Protein AF-A0A6P1XZD1-F1 (afdb_monomer_lite)

Foldseek 3Di:
DVVVVVVVVVVVVVVVCVVVPDPVVVPQLVVLLVLLPQQPLVVVVVVVVVVDDLLSVLLSVLLSLLVVVLVPPPQCVVVLVVLSVCLSPDPDPQSVQQSSQLSSVLSLLCQFLQVVAKHADDPVDQAARIWGWQDDPNDTAIEGEHEDEDFADQDCVFFKDWPAWDDDPVDIDTDIHGLFNGADPDPPQDHSLNVLLVVLLCGCVPVRNFDLRHAYEYEYEHSDPSGTPSLVLVVLLAQWDDDPQKIAGSSNPCSAAPAQQDFAQRIPHPPDHRPDGTHGHHHGRNLADPDQHQKYWYQHSQFIAIAGRPDDHSDDDDPSVVLRVLSRPRDDPSRYHDPDDDPDPVSVVVVSVVSVVVSVVVVCVVVVPPD

Sequence (371 aa):
MKKIEEKEEYINQYLKELNDISWENFKNFRTFLSSLSGNHILKSFEKQTIEKNEMTYRFLWQIEEAFTINEHDEVNKPWFNSKLNEIKKSTEKKQISSNLGELRAYSVLKYSEFGKNLQCMNQNTKGCDFKSRIIMNKREIKVCIEVNTPLGRDDPKRTTIDHGTTRSKSISITEKEIAPFGLPQRQDVDSIGSEVLSKLNSIKEDEDQFEDDAVNILFVDFVNPLFSDLNLLDNHGKPFQMFHSDIYTGNIWFAMYSKKNENIPFNIGLYCPSYEKPYKMEYDGKLTKKSKLDFVIFNTFEGSYIYEKNIKHHIPIKKEVYLSLYTIPRRKYEDIWLNYPFKDLSKRINYIKKATKKLLNDYHFFSCKIE

Secondary structure (DSSP, 8-state):
-HHHHHHHHHHHHHHHHHHS--TTS-HHHHHHHHHTTT-HHHHHHHHHHTS--HHHHHHHHHHHHHHHHHHH-TTTHHHHHHHHHHHHH---HHHHHHHHHHHHHHHHHHTSGGGGG-EEPPTTSSS-SEEEEEEETTEEEEEEEEEE-----S-GGGTEEEEEEEE-SS-EEEEEEE-TT-S-SSTTT--HHHHHHHHHHHTT-S-TTS-TTSEEEEEEE---TTT--GGGGTTTTSSEEEETTEEEE-HHHHHHH--TT-EE-SEEESSS---SPPEE-SS--TTTSS-S-SEEEEE-SS-EEEEE-SS--SS---HHHHHHHTT-SS--GGGEE-S-S-SSHHHHHHHHHHHHHHHHHHHHHHHT---

Radius of gyration: 21.67 Å; chains: 1; bounding box: 63×54×56 Å

Organism: NCBI:txid69710

Structure (mmCIF, N/CA/C/O backbone):
data_AF-A0A6P1XZD1-F1
#
_entry.id   AF-A0A6P1XZD1-F1
#
loop_
_atom_site.group_PDB
_atom_site.id
_atom_site.type_symbol
_atom_site.label_atom_id
_atom_site.label_alt_id
_atom_site.label_comp_id
_atom_site.label_asym_id
_atom_site.label_entity_id
_atom_site.label_seq_id
_atom_site.pdbx_PDB_ins_code
_atom_site.Cartn_x
_atom_site.Cartn_y
_atom_site.Cartn_z
_atom_site.occupancy
_atom_site.B_iso_or_equiv
_atom_site.auth_seq_id
_atom_site.auth_comp_id
_atom_site.auth_asym_id
_atom_site.auth_atom_id
_atom_site.pdbx_PDB_model_num
ATOM 1 N N . MET A 1 1 ? -15.228 35.832 -5.684 1.00 37.03 1 MET A N 1
ATOM 2 C CA . MET A 1 1 ? -13.793 35.960 -6.005 1.00 37.03 1 MET A CA 1
ATOM 3 C C . MET A 1 1 ? -12.954 36.036 -4.739 1.00 37.03 1 MET A C 1
ATOM 5 O O . MET A 1 1 ? -12.273 35.056 -4.504 1.00 37.03 1 MET A O 1
ATOM 9 N N . LYS A 1 2 ? -13.165 37.006 -3.833 1.00 30.83 2 LYS A N 1
ATOM 10 C CA . LYS A 1 2 ? -12.474 37.073 -2.520 1.00 30.83 2 LYS A CA 1
ATOM 11 C C . LYS A 1 2 ? -12.353 35.753 -1.725 1.00 30.83 2 LYS A C 1
ATOM 13 O O . LYS A 1 2 ? -11.269 35.394 -1.305 1.00 30.83 2 LYS A O 1
ATOM 18 N N . LYS A 1 3 ? -13.428 34.959 -1.603 1.00 33.31 3 LYS A N 1
ATOM 19 C CA . LYS A 1 3 ? -13.410 3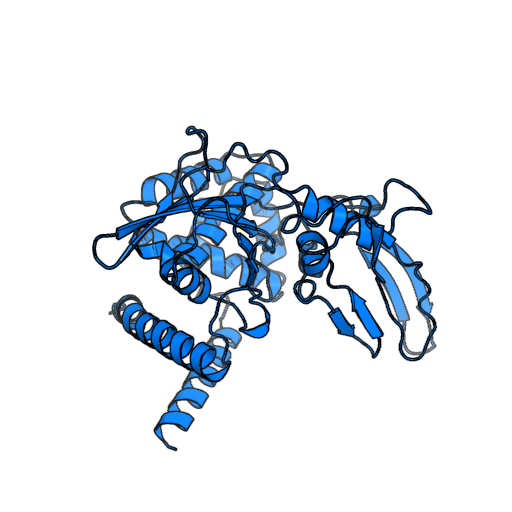3.654 -0.888 1.00 33.31 3 LYS A CA 1
ATOM 20 C C . LYS A 1 3 ? -12.644 32.512 -1.586 1.00 33.31 3 LYS A C 1
ATOM 22 O O . LYS A 1 3 ? -12.504 31.436 -1.008 1.00 33.31 3 LYS A O 1
ATOM 27 N N . ILE A 1 4 ? -12.275 32.685 -2.856 1.00 29.55 4 ILE A N 1
ATOM 28 C CA . ILE A 1 4 ? -11.473 31.721 -3.630 1.00 29.55 4 ILE A CA 1
ATOM 29 C C . ILE A 1 4 ? -9.999 32.130 -3.547 1.00 29.55 4 ILE A C 1
ATOM 31 O O . ILE A 1 4 ? -9.166 31.273 -3.281 1.00 29.55 4 ILE A O 1
ATOM 35 N N . GLU A 1 5 ? -9.717 33.432 -3.638 1.00 31.83 5 GLU A N 1
ATOM 36 C CA . GLU A 1 5 ? -8.384 34.016 -3.428 1.00 31.83 5 GLU A CA 1
ATOM 37 C C . GLU A 1 5 ? -7.861 33.730 -2.008 1.00 31.83 5 GLU A C 1
ATOM 39 O O . GLU A 1 5 ? -6.760 33.214 -1.868 1.00 31.83 5 GLU A O 1
ATOM 44 N N . GLU A 1 6 ? -8.694 33.879 -0.968 1.00 36.78 6 GLU A N 1
ATOM 45 C CA . GLU A 1 6 ? -8.346 33.512 0.424 1.00 36.78 6 GLU A CA 1
ATOM 46 C C . GLU A 1 6 ? -8.006 32.014 0.596 1.00 36.78 6 GLU A C 1
ATOM 48 O O . GLU A 1 6 ? -7.273 31.635 1.507 1.00 36.78 6 GLU A O 1
ATOM 53 N N . LYS A 1 7 ? -8.531 31.134 -0.269 1.00 38.81 7 LYS A N 1
ATOM 54 C CA . LYS A 1 7 ? -8.252 29.687 -0.224 1.00 38.81 7 LYS A CA 1
ATOM 55 C C . LYS A 1 7 ? -6.988 29.300 -0.978 1.00 38.81 7 LYS A C 1
ATOM 57 O O . LYS A 1 7 ? -6.304 28.379 -0.544 1.00 38.81 7 LYS A O 1
ATOM 62 N N . GLU A 1 8 ? -6.697 29.957 -2.094 1.00 33.75 8 GLU A N 1
ATOM 63 C CA . GLU A 1 8 ? -5.444 29.757 -2.829 1.00 33.75 8 GLU A CA 1
ATOM 64 C C . GLU A 1 8 ? -4.260 30.339 -2.056 1.00 33.75 8 GLU A C 1
ATOM 66 O O . GLU A 1 8 ? -3.213 29.704 -1.987 1.00 33.75 8 GLU A O 1
ATOM 71 N N . GLU A 1 9 ? -4.447 31.478 -1.389 1.00 37.75 9 GLU A N 1
ATOM 72 C CA . GLU A 1 9 ? -3.451 32.074 -0.499 1.00 37.75 9 GLU A CA 1
ATOM 73 C C . GLU A 1 9 ? -3.178 31.176 0.718 1.00 37.75 9 GLU A C 1
ATOM 75 O O . GLU A 1 9 ? -2.020 30.937 1.044 1.00 37.75 9 GLU A O 1
ATOM 80 N N . TYR A 1 10 ? -4.211 30.552 1.298 1.00 40.31 10 TYR A N 1
ATOM 81 C CA . TYR A 1 10 ? -4.064 29.565 2.377 1.00 40.31 10 TYR A CA 1
ATOM 82 C C . TYR A 1 10 ? -3.381 28.261 1.931 1.00 40.31 10 TYR A C 1
ATOM 84 O O . TYR A 1 10 ? -2.546 27.730 2.654 1.00 40.31 10 TYR A O 1
ATOM 92 N N . ILE A 1 11 ? -3.694 27.735 0.740 1.00 37.34 11 ILE A N 1
ATOM 93 C CA . ILE A 1 11 ? -3.012 26.548 0.190 1.00 37.34 11 ILE A CA 1
ATOM 94 C C . ILE A 1 11 ? -1.548 26.872 -0.110 1.00 37.34 11 ILE A C 1
ATOM 96 O O . ILE A 1 11 ? -0.671 26.082 0.224 1.00 37.34 11 ILE A O 1
ATOM 100 N N . ASN A 1 12 ? -1.271 28.040 -0.687 1.00 38.56 12 ASN A N 1
ATOM 101 C CA . ASN A 1 12 ? 0.093 28.489 -0.940 1.00 38.56 12 ASN A CA 1
ATOM 102 C C . ASN A 1 12 ? 0.848 28.758 0.363 1.00 38.56 12 ASN A C 1
ATOM 104 O O . ASN A 1 12 ? 2.029 28.446 0.434 1.00 38.56 12 ASN A O 1
ATOM 108 N N . GLN A 1 13 ? 0.183 29.263 1.402 1.00 40.06 13 GLN A N 1
ATOM 109 C CA . GLN A 1 13 ? 0.758 29.431 2.733 1.00 40.06 13 GLN A CA 1
ATOM 110 C C . GLN A 1 13 ? 1.019 28.084 3.412 1.00 40.06 13 GLN A C 1
ATOM 112 O O . GLN A 1 13 ? 2.103 27.903 3.940 1.00 40.06 13 GLN A O 1
ATOM 117 N N . TYR A 1 14 ? 0.116 27.109 3.311 1.00 39.38 14 TYR A N 1
ATOM 118 C CA . TYR A 1 14 ? 0.321 25.747 3.815 1.00 39.38 14 TYR A CA 1
ATOM 119 C C . TYR A 1 14 ? 1.457 25.020 3.075 1.00 39.38 14 TYR A C 1
ATOM 121 O O . TYR A 1 14 ? 2.278 24.347 3.687 1.00 39.38 14 TYR A O 1
ATOM 129 N N . LEU A 1 15 ? 1.563 25.199 1.753 1.00 35.81 15 LEU A N 1
ATOM 130 C CA . LEU A 1 15 ? 2.676 24.685 0.946 1.00 35.81 15 LEU A CA 1
ATOM 131 C C . LEU A 1 15 ? 3.994 25.412 1.246 1.00 35.81 15 LEU A C 1
ATOM 133 O O . LEU A 1 15 ? 5.058 24.803 1.196 1.00 35.81 15 LEU A O 1
ATOM 137 N N . LYS A 1 16 ? 3.937 26.707 1.572 1.00 37.44 16 LYS A N 1
ATOM 138 C CA . LYS A 1 16 ? 5.095 27.497 1.996 1.00 37.44 16 LYS A CA 1
ATOM 139 C C . LYS A 1 16 ? 5.533 27.126 3.411 1.00 37.44 16 LYS A C 1
ATOM 141 O O . LYS A 1 16 ? 6.720 26.968 3.626 1.00 37.44 16 LYS A O 1
ATOM 146 N N . GLU A 1 17 ? 4.598 26.869 4.320 1.00 42.78 17 GLU A N 1
ATOM 147 C CA . GLU A 1 17 ? 4.848 26.323 5.655 1.00 42.78 17 GLU A CA 1
ATOM 148 C C . GLU A 1 17 ? 5.425 24.913 5.580 1.00 42.78 17 GLU A C 1
ATOM 150 O O . GLU A 1 17 ? 6.345 24.641 6.332 1.00 42.78 17 GLU A O 1
ATOM 155 N N . LEU A 1 18 ? 4.977 24.067 4.640 1.00 38.41 18 LEU A N 1
ATOM 156 C CA . LEU A 1 18 ? 5.586 22.763 4.330 1.00 38.41 18 LEU A CA 1
ATOM 157 C C . LEU A 1 18 ? 7.016 22.884 3.770 1.00 38.41 18 LEU A C 1
ATOM 159 O O . LEU A 1 18 ? 7.848 22.018 4.034 1.00 38.41 18 LEU A O 1
ATOM 163 N N . ASN A 1 19 ? 7.313 23.958 3.032 1.00 35.97 19 ASN A N 1
ATOM 164 C CA . ASN A 1 19 ? 8.650 24.253 2.501 1.00 35.97 19 ASN A CA 1
ATOM 165 C C . ASN A 1 19 ? 9.572 24.957 3.521 1.00 35.97 19 ASN A C 1
ATOM 167 O O . ASN A 1 19 ? 10.789 24.817 3.425 1.00 35.97 19 ASN A O 1
ATOM 171 N N . ASP A 1 20 ? 9.006 25.657 4.510 1.00 38.88 20 ASP A N 1
ATOM 172 C CA . ASP A 1 20 ? 9.699 26.339 5.614 1.00 38.88 20 ASP A CA 1
ATOM 173 C C . ASP A 1 20 ? 9.725 25.499 6.910 1.00 38.88 20 ASP A C 1
ATOM 175 O O . ASP A 1 20 ? 10.021 26.022 7.989 1.00 38.88 20 ASP A O 1
ATOM 179 N N . ILE A 1 21 ? 9.467 24.181 6.840 1.00 41.12 21 ILE A N 1
ATOM 180 C CA . ILE A 1 21 ? 9.614 23.288 8.002 1.00 41.12 21 ILE A CA 1
ATOM 181 C C . ILE A 1 21 ? 11.094 23.172 8.341 1.00 41.12 21 ILE A C 1
ATOM 183 O O . ILE A 1 21 ? 11.834 22.318 7.844 1.00 41.12 21 ILE A O 1
ATOM 187 N N . SER A 1 22 ? 11.530 24.060 9.229 1.00 40.12 22 SER A N 1
ATOM 188 C CA . SER A 1 22 ? 12.795 23.919 9.914 1.00 40.12 22 SER A CA 1
ATOM 189 C C . SER A 1 22 ? 12.789 22.578 10.655 1.00 40.12 22 SER A C 1
ATOM 191 O O . SER A 1 22 ? 11.790 22.141 11.234 1.00 40.12 22 SER A O 1
ATOM 193 N N . TRP A 1 23 ? 13.946 21.921 10.676 1.00 41.31 23 TRP A N 1
ATOM 194 C CA . TRP A 1 23 ? 14.197 20.680 11.418 1.00 41.31 23 TRP A CA 1
ATOM 195 C C . TRP A 1 23 ? 13.912 20.789 12.934 1.00 41.31 23 TRP A C 1
ATOM 197 O O . TRP A 1 23 ? 14.065 19.814 13.677 1.00 41.31 23 TRP A O 1
ATOM 207 N N . GLU A 1 24 ? 13.558 21.978 13.425 1.00 41.06 24 GLU A N 1
ATOM 208 C CA . GLU A 1 24 ? 13.294 22.276 14.829 1.00 41.06 24 GLU A CA 1
ATOM 209 C C . GLU A 1 24 ? 11.843 21.997 15.246 1.00 41.06 24 GLU A C 1
ATOM 211 O O . GLU A 1 24 ? 11.617 21.747 16.427 1.00 41.06 24 GLU A O 1
ATOM 216 N N . ASN A 1 25 ? 10.886 21.916 14.311 1.00 43.16 25 ASN A N 1
ATOM 217 C CA . ASN A 1 25 ? 9.467 21.701 14.646 1.00 43.16 25 ASN A CA 1
ATOM 218 C C . ASN A 1 25 ? 9.083 20.234 14.910 1.00 43.16 25 ASN A C 1
ATOM 220 O O . ASN A 1 25 ? 8.002 19.950 15.418 1.00 43.16 25 ASN A O 1
ATOM 224 N N . PHE A 1 26 ? 9.998 19.303 14.655 1.00 51.75 26 PHE A N 1
ATOM 225 C CA . PHE A 1 26 ? 9.833 17.861 14.850 1.00 51.75 26 PHE A CA 1
ATOM 226 C C . PHE A 1 26 ? 10.009 17.430 16.318 1.00 51.75 26 PHE A C 1
ATOM 228 O O . PHE A 1 26 ? 10.804 16.538 16.640 1.00 51.75 26 PHE A O 1
ATOM 235 N N . LYS A 1 27 ? 9.313 18.090 17.253 1.00 54.31 27 LYS A N 1
ATOM 236 C CA . LYS A 1 27 ? 9.418 17.793 18.694 1.00 54.31 27 LYS A CA 1
ATOM 237 C C . LYS A 1 27 ? 9.037 16.338 18.985 1.00 54.31 27 LYS A C 1
ATOM 239 O O . LYS A 1 27 ? 9.723 15.669 19.760 1.00 54.31 27 LYS A O 1
ATOM 244 N N . ASN A 1 28 ? 8.008 15.825 18.314 1.00 52.25 28 ASN A N 1
ATOM 245 C CA . ASN A 1 28 ? 7.519 14.463 18.514 1.00 52.25 28 ASN A CA 1
ATOM 246 C C . ASN A 1 28 ? 8.394 13.437 17.789 1.00 52.25 28 ASN A C 1
ATOM 248 O O . ASN A 1 28 ? 8.642 12.362 18.332 1.00 52.25 28 ASN A O 1
ATOM 252 N N . PHE A 1 29 ? 8.974 13.782 16.638 1.00 54.94 29 PHE A N 1
ATOM 253 C CA . PHE A 1 29 ? 9.942 12.904 15.980 1.00 54.94 29 PHE A CA 1
ATOM 254 C C . PHE A 1 29 ? 11.289 12.794 16.727 1.00 54.94 29 PHE A C 1
ATOM 256 O O . PHE A 1 29 ? 11.835 11.696 16.843 1.00 54.94 29 PHE A O 1
ATOM 263 N N . ARG A 1 30 ? 11.818 13.876 17.323 1.00 57.81 30 ARG A N 1
ATOM 264 C CA . ARG A 1 30 ? 12.994 13.769 18.215 1.00 57.81 30 ARG A CA 1
ATOM 265 C C . ARG A 1 30 ? 12.684 12.911 19.437 1.00 57.81 30 ARG A C 1
ATOM 267 O O . ARG A 1 30 ? 13.519 12.100 19.835 1.00 57.81 30 ARG A O 1
ATOM 274 N N . THR A 1 31 ? 11.477 13.034 19.991 1.00 59.41 31 THR A N 1
ATOM 275 C CA . THR A 1 31 ? 10.976 12.131 21.035 1.00 59.41 31 THR A CA 1
ATOM 276 C C . THR A 1 31 ? 10.871 10.691 20.532 1.00 59.41 31 THR A C 1
ATOM 278 O O . THR A 1 31 ? 11.272 9.789 21.257 1.00 59.41 31 THR A O 1
ATOM 281 N N . PHE A 1 32 ? 10.427 10.444 19.296 1.00 61.66 32 PHE A N 1
ATOM 282 C CA . PHE A 1 32 ? 10.423 9.114 18.682 1.00 61.66 32 PHE A CA 1
ATOM 283 C C . PHE A 1 32 ? 11.836 8.540 18.567 1.00 61.66 32 PHE A C 1
ATOM 285 O O . PHE A 1 32 ? 12.077 7.466 19.116 1.00 61.66 32 PHE A O 1
ATOM 292 N N . LEU A 1 33 ? 12.785 9.253 17.953 1.00 60.72 33 LEU A N 1
ATOM 293 C CA . LEU A 1 33 ? 14.182 8.811 17.858 1.00 60.72 33 LEU A CA 1
ATOM 294 C C . LEU A 1 33 ? 14.786 8.558 19.242 1.00 60.72 33 LEU A C 1
ATOM 296 O O . LEU A 1 33 ? 15.398 7.516 19.469 1.00 60.72 33 LEU A O 1
ATOM 300 N N . SER A 1 34 ? 14.529 9.456 20.195 1.00 63.69 34 SER A N 1
ATOM 301 C CA . SER A 1 34 ? 14.949 9.294 21.591 1.00 63.69 34 SER A CA 1
ATOM 302 C C . SER A 1 34 ? 14.283 8.086 22.244 1.00 63.69 34 SER A C 1
ATOM 304 O O . SER A 1 34 ? 14.924 7.349 22.985 1.00 63.69 34 SER A O 1
ATOM 306 N N . SER A 1 35 ? 13.013 7.814 21.943 1.00 59.75 35 SER A N 1
ATOM 307 C CA . SER A 1 35 ? 12.311 6.631 22.436 1.00 59.75 35 SER A CA 1
ATOM 308 C C . SER A 1 35 ? 12.910 5.351 21.855 1.00 59.75 35 SER A C 1
ATOM 310 O O . SER A 1 35 ? 12.886 4.322 22.526 1.00 59.75 35 SER A O 1
ATOM 312 N N . LEU A 1 36 ? 13.475 5.417 20.647 1.00 60.34 36 LEU A N 1
ATOM 313 C CA . LEU A 1 36 ? 14.171 4.324 19.972 1.00 60.34 36 LEU A CA 1
ATOM 314 C C . LEU A 1 36 ? 15.669 4.261 20.310 1.00 60.34 36 LEU A C 1
ATOM 316 O O . LEU A 1 36 ? 16.378 3.392 19.789 1.00 60.34 36 LEU A O 1
ATOM 320 N N . SER A 1 37 ? 16.149 5.131 21.211 1.00 57.00 37 SER A N 1
ATOM 321 C CA . SER A 1 37 ? 17.527 5.114 21.695 1.00 57.00 37 SER A CA 1
ATOM 322 C C . SER A 1 37 ? 17.845 3.745 22.308 1.00 57.00 37 SER A C 1
ATOM 324 O O . SER A 1 37 ? 17.273 3.314 23.304 1.00 57.00 37 SER A O 1
ATOM 326 N N . GLY A 1 38 ? 18.721 3.002 21.629 1.00 58.22 38 GLY A N 1
ATOM 327 C CA . GLY A 1 38 ? 19.058 1.620 21.986 1.00 58.22 38 GLY A CA 1
ATOM 328 C C . GLY A 1 38 ? 19.084 0.667 20.795 1.00 58.22 38 GLY A C 1
ATOM 329 O O . GLY A 1 38 ? 19.868 -0.279 20.807 1.00 58.22 38 GLY A O 1
ATOM 330 N N . ASN A 1 39 ? 18.333 0.948 19.724 1.00 66.31 39 ASN A N 1
ATOM 331 C CA . ASN A 1 39 ? 18.411 0.142 18.508 1.00 66.31 39 ASN A CA 1
ATOM 332 C C . ASN A 1 39 ? 19.561 0.623 17.601 1.00 66.31 39 ASN A C 1
ATOM 334 O O . ASN A 1 39 ? 19.535 1.725 17.051 1.00 66.31 39 ASN A O 1
ATOM 338 N N . HIS A 1 40 ? 20.586 -0.214 17.436 1.00 64.06 40 HIS A N 1
ATOM 339 C CA . HIS A 1 40 ? 21.782 0.099 16.648 1.00 64.06 40 HIS A CA 1
ATOM 340 C C . HIS A 1 40 ? 21.502 0.305 15.146 1.00 64.06 40 HIS A C 1
ATOM 342 O O . HIS A 1 40 ? 22.186 1.114 14.525 1.00 64.06 40 HIS A O 1
ATOM 348 N N . ILE A 1 41 ? 20.477 -0.351 14.582 1.00 63.12 41 ILE A N 1
ATOM 349 C CA . ILE A 1 41 ? 20.063 -0.201 13.171 1.00 63.12 41 ILE A CA 1
ATOM 350 C C . ILE A 1 41 ? 19.459 1.187 12.930 1.00 63.12 41 ILE A C 1
ATOM 352 O O . ILE A 1 41 ? 19.622 1.781 11.867 1.00 63.12 41 ILE A O 1
ATOM 356 N N . LEU A 1 42 ? 18.789 1.740 13.938 1.00 65.00 42 LEU A N 1
ATOM 357 C CA . LEU A 1 42 ? 18.165 3.058 13.848 1.00 65.00 42 LEU A CA 1
ATOM 358 C C . LEU A 1 42 ? 19.142 4.198 14.160 1.00 65.00 42 LEU A C 1
ATOM 360 O O . LEU A 1 42 ? 18.983 5.294 13.630 1.00 65.00 42 LEU A O 1
ATOM 364 N N . LYS A 1 43 ? 20.211 3.934 14.925 1.00 61.56 43 LYS A N 1
ATOM 365 C CA . LYS A 1 43 ? 21.317 4.892 15.117 1.00 61.56 43 LYS A CA 1
ATOM 366 C C . LYS A 1 43 ? 22.059 5.206 13.816 1.00 61.56 43 LYS A C 1
ATOM 368 O O . LYS A 1 43 ? 22.442 6.350 13.597 1.00 61.56 43 LYS A O 1
ATOM 373 N N . SER A 1 44 ? 22.266 4.215 12.940 1.00 57.38 44 SER A N 1
ATOM 374 C CA . SER A 1 44 ? 22.836 4.485 11.610 1.00 57.38 44 SER A CA 1
ATOM 375 C C . SER A 1 44 ? 21.912 5.341 10.751 1.00 57.38 44 SER A C 1
ATOM 377 O O . SER A 1 44 ? 22.404 6.109 9.928 1.00 57.38 44 SER A O 1
ATOM 379 N N . PHE A 1 45 ? 20.598 5.253 10.978 1.00 58.19 45 PHE A N 1
ATOM 380 C CA . PHE A 1 45 ? 19.636 6.083 10.276 1.00 58.19 45 PHE A CA 1
ATOM 381 C C . PHE A 1 45 ? 19.692 7.527 10.744 1.00 58.19 45 PHE A C 1
ATOM 383 O O . PHE A 1 45 ? 19.828 8.381 9.892 1.00 58.19 45 PHE A O 1
ATOM 390 N N . GLU A 1 46 ? 19.717 7.804 12.054 1.00 56.72 46 GLU A N 1
ATOM 391 C CA . GLU A 1 46 ? 19.847 9.171 12.596 1.00 56.72 46 GLU A CA 1
ATOM 392 C C . GLU A 1 46 ? 20.966 9.973 11.908 1.00 56.72 46 GLU A C 1
ATOM 394 O O . GLU A 1 46 ? 20.789 11.146 11.587 1.00 56.72 46 GLU A O 1
ATOM 399 N N . LYS A 1 47 ? 22.089 9.313 11.594 1.00 53.97 47 LYS A N 1
ATOM 400 C CA . LYS A 1 47 ? 23.210 9.906 10.858 1.00 53.97 47 LYS A CA 1
ATOM 401 C C . LYS A 1 47 ? 22.905 10.179 9.376 1.00 53.97 47 LYS A C 1
ATOM 403 O O . LYS A 1 47 ? 23.341 11.202 8.865 1.00 53.97 47 LYS A O 1
ATOM 408 N N . GLN A 1 48 ? 22.176 9.288 8.703 1.00 50.97 48 GLN A N 1
ATOM 409 C CA . GLN A 1 48 ? 21.727 9.451 7.311 1.00 50.97 48 GLN A CA 1
ATOM 410 C C . GLN A 1 48 ? 20.603 10.491 7.189 1.00 50.97 48 GLN A C 1
ATOM 412 O O . GLN A 1 48 ? 20.571 11.248 6.228 1.00 50.97 48 GLN A O 1
ATOM 417 N N . THR A 1 49 ? 19.724 10.595 8.190 1.00 51.81 49 THR A N 1
ATOM 418 C CA . THR A 1 49 ? 18.627 11.569 8.244 1.00 51.81 49 THR A CA 1
ATOM 419 C C . THR A 1 49 ? 19.126 13.013 8.254 1.00 51.81 49 THR A C 1
ATOM 421 O O . THR A 1 49 ? 18.442 13.906 7.771 1.00 51.81 49 THR A O 1
ATOM 424 N N . ILE A 1 50 ? 20.320 13.255 8.804 1.00 46.81 50 ILE A N 1
ATOM 425 C CA . ILE A 1 50 ? 20.947 14.585 8.860 1.00 46.81 50 ILE A CA 1
ATOM 426 C C . ILE A 1 50 ? 21.332 15.086 7.449 1.00 46.81 50 ILE A C 1
ATOM 428 O O . ILE A 1 50 ? 21.416 16.297 7.224 1.00 46.81 50 ILE A O 1
ATOM 432 N N . GLU A 1 51 ? 21.482 14.186 6.471 1.00 47.31 51 GLU A N 1
ATOM 433 C CA . GLU A 1 51 ? 21.697 14.516 5.060 1.00 47.31 51 GLU A CA 1
ATOM 434 C C . GLU A 1 51 ? 20.336 14.738 4.369 1.00 47.31 51 GLU A C 1
ATOM 436 O O . GLU A 1 51 ? 19.666 13.826 3.893 1.00 47.31 51 GLU A O 1
ATOM 441 N N . LYS A 1 52 ? 19.880 15.995 4.390 1.00 49.00 52 LYS A N 1
ATOM 442 C CA . LYS A 1 52 ? 18.538 16.443 3.981 1.00 49.00 52 LYS A CA 1
ATOM 443 C C . LYS A 1 52 ? 18.132 15.967 2.571 1.00 49.00 52 LYS A C 1
ATOM 445 O O . LYS A 1 52 ? 18.637 16.492 1.581 1.00 49.00 52 LYS A O 1
ATOM 450 N N . ASN A 1 53 ? 17.134 15.086 2.463 1.00 60.81 53 ASN A N 1
ATOM 451 C CA . ASN A 1 53 ? 16.349 14.900 1.235 1.00 60.81 53 ASN A CA 1
ATOM 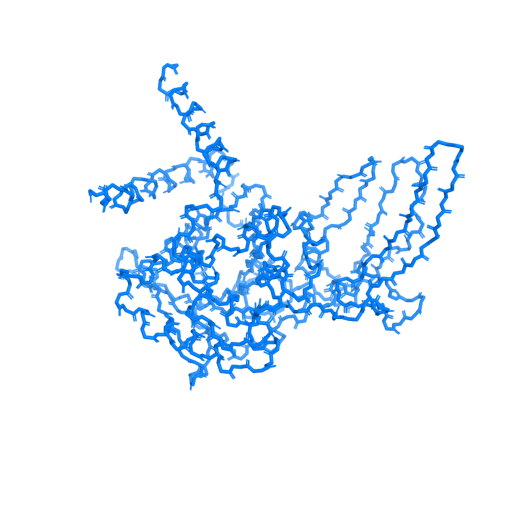452 C C . ASN A 1 53 ? 14.837 14.801 1.536 1.00 60.81 53 ASN A C 1
ATOM 454 O O . ASN A 1 53 ? 14.425 14.423 2.635 1.00 60.81 53 ASN A O 1
ATOM 458 N N . GLU A 1 54 ? 14.004 15.181 0.564 1.00 62.19 54 GLU A N 1
ATOM 459 C CA . GLU A 1 54 ? 12.538 15.265 0.696 1.00 62.19 54 GLU A CA 1
ATOM 460 C C . GLU A 1 54 ? 11.886 13.919 1.067 1.00 62.19 54 GLU A C 1
ATOM 462 O O . GLU A 1 54 ? 10.920 13.860 1.830 1.00 62.19 54 GLU A O 1
ATOM 467 N N . MET A 1 55 ? 12.442 12.815 0.569 1.00 64.44 55 MET A N 1
ATOM 468 C CA . MET A 1 55 ? 11.927 11.466 0.817 1.00 64.44 55 MET A CA 1
ATOM 469 C C . MET A 1 55 ? 12.035 11.098 2.296 1.00 64.44 55 MET A C 1
ATOM 471 O O . MET A 1 55 ? 11.067 10.634 2.900 1.00 64.44 55 MET A O 1
ATOM 475 N N . THR A 1 56 ? 13.183 11.383 2.910 1.00 66.00 56 THR A N 1
ATOM 476 C CA . THR A 1 56 ? 13.381 11.180 4.345 1.00 66.00 56 THR A CA 1
ATOM 477 C C . THR A 1 56 ? 12.362 11.989 5.139 1.00 66.00 56 THR A C 1
ATOM 479 O O . THR A 1 56 ? 11.668 11.422 5.976 1.00 66.00 56 THR A O 1
ATOM 482 N N . TYR A 1 57 ? 12.175 13.271 4.813 1.00 66.19 57 TYR A N 1
ATOM 483 C CA . TYR A 1 57 ? 11.176 14.126 5.463 1.00 66.19 57 TYR A CA 1
ATOM 484 C C . TYR A 1 57 ? 9.763 13.511 5.426 1.00 66.19 57 TYR A C 1
ATOM 486 O O . TYR A 1 57 ? 9.109 13.385 6.462 1.00 66.19 57 TYR A O 1
ATOM 494 N N . ARG A 1 58 ? 9.307 13.053 4.255 1.00 67.75 58 ARG A N 1
ATOM 495 C CA . ARG A 1 58 ? 7.964 12.468 4.085 1.00 67.75 58 ARG A CA 1
ATOM 496 C C . ARG A 1 58 ? 7.769 11.176 4.878 1.00 67.75 58 ARG A C 1
ATOM 498 O O . ARG A 1 58 ? 6.665 10.934 5.368 1.00 67.75 58 ARG A O 1
ATOM 505 N N . PHE A 1 59 ? 8.816 10.361 4.995 1.00 74.88 59 PHE A N 1
ATOM 506 C CA . PHE A 1 59 ? 8.821 9.168 5.842 1.00 74.88 59 PHE A CA 1
ATOM 507 C C . PHE A 1 59 ? 8.701 9.529 7.328 1.00 74.88 59 PHE A C 1
ATOM 509 O O . PHE A 1 59 ? 7.894 8.931 8.039 1.00 74.88 59 PHE A O 1
ATOM 516 N N . LEU A 1 60 ? 9.459 10.530 7.787 1.00 70.50 60 LEU A N 1
ATOM 517 C CA . LEU A 1 60 ? 9.430 10.979 9.180 1.00 70.50 60 LEU A CA 1
ATOM 518 C C . LEU A 1 60 ? 8.083 11.574 9.576 1.00 70.50 60 LEU A C 1
ATOM 520 O O . LEU A 1 60 ? 7.564 11.270 10.648 1.00 70.50 60 LEU A O 1
ATOM 524 N N . TRP A 1 61 ? 7.510 12.387 8.694 1.00 72.44 61 TRP A N 1
ATOM 525 C CA . TRP A 1 61 ? 6.246 13.064 8.937 1.00 72.44 61 TRP A CA 1
ATOM 526 C C . TRP A 1 61 ? 5.093 12.078 9.186 1.00 72.44 61 TRP A C 1
ATOM 528 O O . TRP A 1 61 ? 4.377 12.228 10.169 1.00 72.44 61 TRP A O 1
ATOM 538 N N . GLN A 1 62 ? 4.963 11.001 8.397 1.00 74.69 62 GLN A N 1
ATOM 539 C CA . GLN A 1 62 ? 3.896 10.003 8.618 1.00 74.69 62 GLN A CA 1
ATOM 540 C C . GLN A 1 62 ? 4.034 9.249 9.945 1.00 74.69 62 GLN A C 1
ATOM 542 O O . GLN A 1 62 ? 3.031 8.824 10.524 1.00 74.69 62 GLN A O 1
ATOM 547 N N . ILE A 1 63 ? 5.269 9.053 10.412 1.00 78.12 63 ILE A N 1
ATOM 548 C CA . ILE A 1 63 ? 5.532 8.458 11.722 1.00 78.12 63 ILE A CA 1
ATOM 549 C C . ILE A 1 63 ? 5.162 9.447 12.827 1.00 78.12 63 ILE A C 1
ATOM 551 O O . ILE A 1 63 ? 4.498 9.059 13.782 1.00 78.12 63 ILE A O 1
ATOM 555 N N . GLU A 1 64 ? 5.533 10.719 12.696 1.00 76.44 64 GLU A N 1
ATOM 556 C CA . GLU A 1 64 ? 5.158 11.753 13.663 1.00 76.44 64 GLU A CA 1
ATOM 557 C C . GLU A 1 64 ? 3.638 11.913 13.782 1.00 76.44 64 GLU A C 1
ATOM 559 O O . GLU A 1 64 ? 3.107 11.960 14.891 1.00 76.44 64 GLU A O 1
ATOM 564 N N . GLU A 1 65 ? 2.923 11.915 12.659 1.00 80.12 65 GLU A N 1
ATOM 565 C CA . GLU A 1 65 ? 1.461 11.920 12.639 1.00 80.12 65 GLU A CA 1
ATOM 566 C C . GLU A 1 65 ? 0.876 10.757 13.448 1.00 80.12 65 GLU A C 1
ATOM 568 O O . GLU A 1 65 ? -0.041 10.947 14.249 1.00 80.12 65 GLU A O 1
ATOM 573 N N . ALA A 1 66 ? 1.443 9.556 13.297 1.00 84.06 66 ALA A N 1
ATOM 574 C CA . ALA A 1 66 ? 1.016 8.380 14.047 1.00 84.06 66 ALA A CA 1
ATOM 575 C C . ALA A 1 66 ? 1.171 8.581 15.567 1.00 84.06 66 ALA A C 1
ATOM 577 O O . ALA A 1 66 ? 0.287 8.190 16.331 1.00 84.06 66 ALA A O 1
ATOM 578 N N . PHE A 1 67 ? 2.256 9.233 16.003 1.00 79.94 67 PHE A N 1
ATOM 579 C CA . PHE A 1 67 ? 2.490 9.596 17.405 1.00 79.94 67 PHE A CA 1
ATOM 580 C C . PHE A 1 67 ? 1.470 10.603 17.924 1.00 79.94 67 PHE A C 1
ATOM 582 O O . PHE A 1 67 ? 0.860 10.364 18.963 1.00 79.94 67 PHE A O 1
ATOM 589 N N . THR A 1 68 ? 1.250 11.689 17.187 1.00 81.06 68 THR A N 1
ATOM 590 C CA . THR A 1 68 ? 0.293 12.735 17.568 1.00 81.06 68 THR A CA 1
ATOM 591 C C . THR A 1 68 ? -1.124 12.170 17.694 1.00 81.06 68 THR A C 1
ATOM 593 O O . THR A 1 68 ? -1.837 12.467 18.648 1.00 81.06 68 THR A O 1
ATOM 596 N N . ILE A 1 69 ? -1.533 11.283 16.781 1.00 81.62 69 ILE A N 1
ATOM 597 C CA . ILE A 1 69 ? -2.823 10.586 16.889 1.00 81.62 69 ILE A CA 1
ATOM 598 C C . ILE A 1 69 ? -2.865 9.711 18.150 1.00 81.62 69 ILE A C 1
ATOM 600 O O . ILE A 1 69 ? -3.867 9.697 18.866 1.00 81.62 69 ILE A O 1
ATOM 604 N N . ASN A 1 70 ? -1.789 8.973 18.423 1.00 81.44 70 ASN A N 1
ATOM 605 C CA . ASN A 1 70 ? -1.698 8.058 19.556 1.00 81.44 70 ASN A CA 1
ATOM 606 C C . ASN A 1 70 ? -1.791 8.751 20.927 1.00 81.44 70 ASN A C 1
ATOM 608 O O . ASN A 1 70 ? -2.287 8.148 21.879 1.00 81.44 70 ASN A O 1
ATOM 612 N N . GLU A 1 71 ? -1.358 10.009 21.048 1.00 79.00 71 GLU A N 1
ATOM 613 C CA . GLU A 1 71 ? -1.499 10.782 22.293 1.00 79.00 71 GLU A CA 1
ATOM 614 C C . GLU A 1 71 ? -2.962 10.911 22.742 1.00 79.00 71 GLU A C 1
ATOM 616 O O . GLU A 1 71 ? -3.230 10.984 23.944 1.00 79.00 71 GLU A O 1
ATOM 621 N N . HIS A 1 72 ? -3.899 10.857 21.792 1.00 80.62 72 HIS A N 1
ATOM 622 C CA . HIS A 1 72 ? -5.331 11.034 22.024 1.00 80.62 72 HIS A CA 1
ATOM 623 C C . HIS A 1 72 ? -6.182 9.779 21.743 1.00 80.62 72 HIS A C 1
ATOM 625 O O . HIS A 1 72 ? -7.378 9.784 22.036 1.00 80.62 72 HIS A O 1
ATOM 631 N N . ASP A 1 73 ? -5.611 8.703 21.185 1.00 85.19 73 ASP A N 1
ATOM 632 C CA . ASP A 1 73 ? -6.329 7.455 20.876 1.00 85.19 73 ASP A CA 1
ATOM 633 C C . ASP A 1 73 ? -6.160 6.403 21.982 1.00 85.19 73 ASP A C 1
ATOM 635 O O . ASP A 1 73 ? -5.397 5.447 21.851 1.00 85.19 73 ASP A O 1
ATOM 639 N N . GLU A 1 74 ? -6.920 6.543 23.068 1.00 88.06 74 GLU A N 1
ATOM 640 C CA . GLU A 1 74 ? -6.883 5.600 24.198 1.00 88.06 74 GLU A CA 1
ATOM 641 C C . GLU A 1 74 ? -7.249 4.152 23.814 1.00 88.06 74 GLU A C 1
ATOM 643 O O . GLU A 1 74 ? -6.836 3.215 24.496 1.00 88.06 74 GLU A O 1
ATOM 648 N N . VAL A 1 75 ? -7.985 3.940 22.714 1.00 90.00 75 VAL A N 1
ATOM 649 C CA . VAL A 1 75 ? -8.379 2.595 22.263 1.00 90.00 75 VAL A CA 1
ATOM 650 C C . VAL A 1 75 ? -7.183 1.853 21.668 1.00 90.00 75 VAL A C 1
ATOM 652 O O . VAL A 1 75 ? -6.947 0.695 22.012 1.00 90.00 75 VAL A O 1
ATOM 655 N N . ASN A 1 76 ? -6.419 2.508 20.791 1.00 92.88 76 ASN A N 1
ATOM 656 C CA . ASN A 1 76 ? -5.320 1.873 20.055 1.00 92.88 76 ASN A CA 1
ATOM 657 C C . ASN A 1 76 ? -3.935 2.097 20.692 1.00 92.88 76 ASN A C 1
ATOM 659 O O . ASN A 1 76 ? -2.949 1.485 20.272 1.00 92.88 76 ASN A O 1
ATOM 663 N N . LYS A 1 77 ? -3.847 2.908 21.750 1.00 90.44 77 LYS A N 1
ATOM 664 C CA . LYS A 1 77 ? -2.603 3.216 22.471 1.00 90.44 77 LYS A CA 1
ATOM 665 C C . LYS A 1 77 ? -1.820 2.011 22.996 1.00 90.44 77 LYS A C 1
ATOM 667 O O . LYS A 1 77 ? -0.592 2.008 22.859 1.00 90.44 77 LYS A O 1
ATOM 672 N N . PRO A 1 78 ? -2.452 0.952 23.540 1.00 91.44 78 PRO A N 1
ATOM 673 C CA . PRO A 1 78 ? -1.723 -0.255 23.929 1.00 91.44 78 PRO A CA 1
ATOM 674 C C . PRO A 1 78 ? -1.031 -0.947 22.746 1.00 91.44 78 PRO A C 1
ATOM 676 O O . PRO A 1 78 ? 0.132 -1.338 22.864 1.00 91.44 78 PRO A O 1
ATOM 679 N N . TRP A 1 79 ? -1.714 -1.053 21.600 1.00 93.62 79 TRP A N 1
ATOM 680 C CA . TRP A 1 79 ? -1.152 -1.629 20.373 1.00 93.62 79 TRP A CA 1
ATOM 681 C C . TRP A 1 79 ? 0.031 -0.801 19.870 1.00 93.62 79 TRP A C 1
ATOM 683 O O . TRP A 1 79 ? 1.109 -1.343 19.620 1.00 93.62 79 TRP A O 1
ATOM 693 N N . PHE A 1 80 ? -0.133 0.523 19.814 1.00 90.94 80 PHE A N 1
ATOM 694 C CA . PHE A 1 80 ? 0.911 1.435 19.351 1.00 90.94 80 PHE A CA 1
ATOM 695 C C . PHE A 1 80 ? 2.188 1.292 20.189 1.00 90.94 80 PHE A C 1
ATOM 697 O O . PHE A 1 80 ? 3.284 1.103 19.661 1.00 90.94 80 PHE A O 1
ATOM 704 N N . ASN A 1 81 ? 2.044 1.287 21.517 1.00 88.00 81 ASN A N 1
ATOM 705 C CA . ASN A 1 81 ? 3.164 1.095 22.435 1.00 88.00 81 ASN A CA 1
ATOM 706 C C . ASN A 1 81 ? 3.809 -0.295 22.298 1.00 88.00 81 ASN A C 1
ATOM 708 O O . ASN A 1 81 ? 5.031 -0.410 22.427 1.00 88.00 81 ASN A O 1
ATOM 712 N N . SER A 1 82 ? 3.028 -1.344 22.007 1.00 89.69 82 SER A N 1
ATOM 713 C CA . SER A 1 82 ? 3.572 -2.674 21.698 1.00 89.69 82 SER A CA 1
ATOM 714 C C . SER A 1 82 ? 4.474 -2.626 20.467 1.00 89.69 82 SER A C 1
ATOM 716 O O . SER A 1 82 ? 5.624 -3.058 20.540 1.00 89.69 82 SER A O 1
ATOM 718 N N . LYS A 1 83 ? 4.013 -2.004 19.373 1.00 89.38 83 LYS A N 1
ATOM 719 C CA . LYS A 1 83 ? 4.799 -1.855 18.139 1.00 89.38 83 LYS A CA 1
ATOM 720 C C . LYS A 1 83 ? 6.092 -1.089 18.356 1.00 89.38 83 LYS A C 1
ATOM 722 O O . LYS A 1 83 ? 7.145 -1.521 17.886 1.00 89.38 83 LYS A O 1
ATOM 727 N N . LEU A 1 84 ? 6.054 -0.002 19.128 1.00 85.56 84 LEU A N 1
ATOM 728 C CA . LEU A 1 84 ? 7.273 0.718 19.498 1.00 85.56 84 LEU A CA 1
ATOM 729 C C . LEU A 1 84 ? 8.247 -0.169 20.272 1.00 85.56 84 LEU A C 1
ATOM 731 O O . LEU A 1 84 ? 9.443 -0.160 19.990 1.00 85.56 84 LEU A O 1
ATOM 735 N N . ASN A 1 85 ? 7.758 -0.947 21.235 1.00 85.31 85 ASN A N 1
ATOM 736 C CA . ASN A 1 85 ? 8.605 -1.851 22.008 1.00 85.31 85 ASN A CA 1
ATOM 737 C C . ASN A 1 85 ? 9.217 -2.960 21.144 1.00 85.31 85 ASN A C 1
ATOM 739 O O . ASN A 1 85 ? 10.384 -3.301 21.337 1.00 85.31 85 ASN A O 1
ATOM 743 N N . GLU A 1 86 ? 8.472 -3.497 20.180 1.00 88.06 86 GLU A N 1
ATOM 744 C CA . GLU A 1 86 ? 8.992 -4.461 19.208 1.00 88.06 86 GLU A CA 1
ATOM 745 C C . GLU A 1 86 ? 10.075 -3.840 18.322 1.00 88.06 86 GLU A C 1
ATOM 747 O O . GLU A 1 86 ? 11.135 -4.438 18.156 1.00 88.06 86 GLU A O 1
ATOM 752 N N . ILE A 1 87 ? 9.866 -2.620 17.813 1.00 86.31 87 ILE A N 1
ATOM 753 C CA . ILE A 1 87 ? 10.883 -1.893 17.035 1.00 86.31 87 ILE A CA 1
ATOM 754 C C . ILE A 1 87 ? 12.157 -1.698 17.867 1.00 86.31 87 ILE A C 1
ATOM 756 O O . ILE A 1 87 ? 13.257 -1.935 17.373 1.00 86.31 87 ILE A O 1
ATOM 760 N N . LYS A 1 88 ? 12.034 -1.310 19.143 1.00 82.75 88 LYS A N 1
ATOM 761 C CA . LYS A 1 88 ? 13.190 -1.116 20.039 1.00 82.75 88 LYS A CA 1
ATOM 762 C C . LYS A 1 88 ? 13.990 -2.397 20.258 1.00 82.75 88 LYS A C 1
ATOM 764 O O . LYS A 1 88 ? 15.215 -2.340 20.305 1.00 82.75 88 LYS A O 1
ATOM 769 N N . LYS A 1 89 ? 13.301 -3.528 20.425 1.00 85.62 89 LYS A N 1
ATOM 770 C CA . LYS A 1 89 ? 13.913 -4.825 20.754 1.00 85.62 89 LYS A CA 1
ATOM 771 C C . LYS A 1 89 ? 14.392 -5.597 19.528 1.00 85.62 89 LYS A C 1
ATOM 773 O O . LYS A 1 89 ? 15.254 -6.459 19.666 1.00 85.62 89 LYS A O 1
ATOM 778 N N . SER A 1 90 ? 13.823 -5.324 18.357 1.00 85.44 90 SER A N 1
ATOM 779 C CA . SER A 1 90 ? 14.129 -6.071 17.144 1.00 85.44 90 SER A CA 1
ATOM 780 C C . SER A 1 90 ? 15.539 -5.783 16.636 1.00 85.44 90 SER A C 1
ATOM 782 O O . SER A 1 90 ? 15.966 -4.633 16.520 1.00 85.44 90 SER A O 1
ATOM 784 N N . THR A 1 91 ? 16.239 -6.846 16.261 1.00 83.25 91 THR A N 1
ATOM 785 C CA . THR A 1 91 ? 17.507 -6.801 15.526 1.00 83.25 91 THR A CA 1
ATOM 786 C C . THR A 1 91 ? 17.319 -7.093 14.035 1.00 83.25 91 THR A C 1
ATOM 788 O O . THR A 1 91 ? 18.277 -7.034 13.268 1.00 83.25 91 THR A O 1
ATOM 791 N N . GLU A 1 92 ? 16.091 -7.385 13.595 1.00 85.31 92 GLU A N 1
ATOM 792 C CA . GLU A 1 92 ? 15.784 -7.738 12.212 1.00 85.31 92 GLU A CA 1
ATOM 793 C C . GLU A 1 92 ? 15.188 -6.553 11.449 1.00 85.31 92 GLU A C 1
ATOM 795 O O . GLU A 1 92 ? 14.097 -6.067 11.765 1.00 85.31 92 GLU A O 1
ATOM 800 N N . LYS A 1 93 ? 15.867 -6.136 10.371 1.00 82.50 93 LYS A N 1
ATOM 801 C CA . LYS A 1 93 ? 15.411 -5.057 9.474 1.00 82.50 93 LYS A CA 1
ATOM 802 C C . LYS A 1 93 ? 13.990 -5.277 8.957 1.00 82.50 93 LYS A C 1
ATOM 804 O O . LYS A 1 93 ? 13.198 -4.341 8.923 1.00 82.50 93 LYS A O 1
ATOM 809 N N . LYS A 1 94 ? 13.647 -6.519 8.597 1.00 85.25 94 LYS A N 1
ATOM 810 C CA . LYS A 1 94 ? 12.314 -6.889 8.098 1.00 85.25 94 LYS A CA 1
ATOM 811 C C . LYS A 1 94 ? 11.219 -6.629 9.123 1.00 85.25 94 LYS A C 1
ATOM 813 O O . LYS A 1 94 ? 10.207 -6.022 8.783 1.00 85.25 94 LYS A O 1
ATOM 818 N N . GLN A 1 95 ? 11.447 -7.017 10.373 1.00 88.25 95 GLN A N 1
ATOM 819 C CA . GLN A 1 95 ? 10.494 -6.772 11.449 1.00 88.25 95 GLN A CA 1
ATOM 820 C C . GLN A 1 95 ? 10.358 -5.273 11.749 1.00 88.25 95 GLN A C 1
ATOM 822 O O . GLN A 1 95 ? 9.245 -4.778 11.904 1.00 88.25 95 GLN A O 1
ATOM 827 N N . ILE A 1 96 ? 11.476 -4.536 11.777 1.00 86.06 96 ILE A N 1
ATOM 82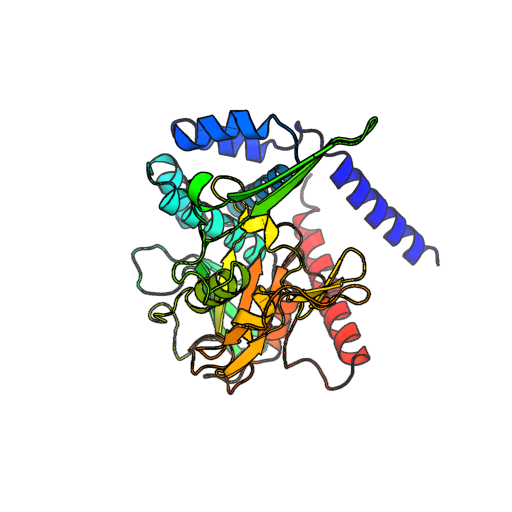8 C CA . ILE A 1 96 ? 11.471 -3.076 11.972 1.00 86.06 96 ILE A CA 1
ATOM 829 C C . ILE A 1 96 ? 10.676 -2.394 10.850 1.00 86.06 96 ILE A C 1
ATOM 831 O O . ILE A 1 96 ? 9.783 -1.599 11.126 1.00 86.06 96 ILE A O 1
ATOM 835 N N . SER A 1 97 ? 10.963 -2.744 9.594 1.00 87.12 97 SER A N 1
ATOM 836 C CA . SER A 1 97 ? 10.254 -2.261 8.406 1.00 87.12 97 SER A CA 1
ATOM 837 C C . SER A 1 97 ? 8.751 -2.499 8.493 1.00 87.12 97 SER A C 1
ATOM 839 O O . SER A 1 97 ? 7.981 -1.560 8.317 1.00 87.12 97 SER A O 1
ATOM 841 N N . SER A 1 98 ? 8.347 -3.739 8.789 1.00 90.81 98 SER A N 1
ATOM 842 C CA . SER A 1 98 ? 6.938 -4.125 8.890 1.00 90.81 98 SER A CA 1
ATOM 843 C C . SER A 1 98 ? 6.213 -3.307 9.953 1.00 90.81 98 SER A C 1
ATOM 845 O O . SER A 1 98 ? 5.198 -2.683 9.663 1.00 90.81 98 SER A O 1
ATOM 847 N N . ASN A 1 99 ? 6.781 -3.226 11.159 1.00 91.50 99 ASN A N 1
ATOM 848 C CA . ASN A 1 99 ? 6.174 -2.476 12.253 1.00 91.50 99 ASN A CA 1
ATOM 849 C C . ASN A 1 99 ? 6.087 -0.975 11.946 1.00 91.50 99 ASN A C 1
ATOM 851 O O . ASN A 1 99 ? 5.087 -0.343 12.267 1.00 91.50 99 ASN A O 1
ATOM 855 N N . LEU A 1 100 ? 7.097 -0.393 11.295 1.00 89.25 100 LEU A N 1
ATOM 856 C CA . LEU A 1 100 ? 7.041 1.006 10.872 1.00 89.25 100 LEU A CA 1
ATOM 857 C C . LEU A 1 100 ? 5.980 1.244 9.788 1.00 89.25 100 LEU A C 1
ATOM 859 O O . LEU A 1 100 ? 5.308 2.274 9.820 1.00 89.25 100 LEU A O 1
ATOM 863 N N . GLY A 1 101 ? 5.815 0.314 8.845 1.00 92.19 101 GLY A N 1
ATOM 864 C CA . GLY A 1 101 ? 4.777 0.415 7.820 1.00 92.19 101 GLY A CA 1
ATOM 865 C C . GLY A 1 101 ? 3.370 0.288 8.389 1.00 92.19 101 GLY A C 1
ATOM 866 O O . GLY A 1 101 ? 2.488 1.039 7.986 1.00 92.19 101 GLY A O 1
ATOM 867 N N . GLU A 1 102 ? 3.168 -0.557 9.402 1.00 94.56 102 GLU A N 1
ATOM 868 C CA . GLU A 1 102 ? 1.910 -0.592 10.154 1.00 94.56 102 GLU A CA 1
ATOM 869 C C . GLU A 1 102 ? 1.630 0.738 10.875 1.00 94.56 102 GLU A C 1
ATOM 871 O O . GLU A 1 102 ? 0.507 1.233 10.822 1.00 94.56 102 GLU A O 1
ATOM 876 N N . LEU A 1 103 ? 2.634 1.375 11.493 1.00 92.56 103 LEU A N 1
ATOM 877 C CA . LEU A 1 103 ? 2.457 2.694 12.122 1.00 92.56 103 LEU A CA 1
ATOM 878 C C . LEU A 1 103 ? 2.079 3.788 11.107 1.00 92.56 103 LEU A C 1
ATOM 880 O O . LEU A 1 103 ? 1.242 4.639 11.411 1.00 92.56 103 LEU A O 1
ATOM 884 N N . ARG A 1 104 ? 2.643 3.756 9.892 1.00 90.88 104 ARG A N 1
ATOM 885 C CA . ARG A 1 104 ? 2.259 4.678 8.805 1.00 90.88 104 ARG A CA 1
ATOM 886 C C . ARG A 1 104 ? 0.870 4.382 8.254 1.00 90.88 104 ARG A C 1
ATOM 888 O O . ARG A 1 104 ? 0.084 5.298 8.035 1.00 90.88 104 ARG A O 1
ATOM 895 N N . ALA A 1 105 ? 0.537 3.111 8.047 1.00 94.56 105 ALA A N 1
ATOM 896 C CA . ALA A 1 105 ? -0.805 2.720 7.635 1.00 94.56 105 ALA A CA 1
ATOM 897 C C . ALA A 1 105 ? -1.838 3.178 8.675 1.00 94.56 105 ALA A C 1
ATOM 899 O O . ALA A 1 105 ? -2.875 3.732 8.314 1.00 94.56 105 ALA A O 1
ATOM 900 N N . TYR A 1 106 ? -1.522 3.036 9.964 1.00 94.56 106 TYR A N 1
ATOM 901 C CA . TYR A 1 106 ? -2.351 3.525 11.058 1.00 94.56 106 TYR A CA 1
ATOM 902 C C . TYR A 1 106 ? -2.617 5.033 10.960 1.00 94.56 106 TYR A C 1
ATOM 904 O O . TYR A 1 106 ? -3.785 5.422 11.007 1.00 94.56 106 TYR A O 1
ATOM 912 N N . SER A 1 107 ? -1.598 5.881 10.759 1.00 89.94 107 SER A N 1
ATOM 913 C CA . SER A 1 107 ? -1.823 7.330 10.622 1.00 89.94 107 SER A CA 1
ATOM 914 C C . SER A 1 107 ? -2.688 7.668 9.408 1.00 89.94 107 SER A C 1
ATOM 916 O O . SER A 1 107 ? -3.684 8.382 9.538 1.00 89.94 107 SER A O 1
ATOM 918 N N . VAL A 1 108 ? -2.400 7.063 8.252 1.00 90.19 108 VAL A N 1
ATOM 919 C CA . VAL A 1 108 ? -3.185 7.239 7.020 1.00 90.19 108 VAL A CA 1
ATOM 920 C C . VAL A 1 108 ? -4.654 6.835 7.218 1.00 90.19 108 VAL A C 1
ATOM 922 O O . VAL A 1 108 ? -5.565 7.557 6.807 1.00 90.19 108 VAL A O 1
ATOM 925 N N . LEU A 1 109 ? -4.911 5.695 7.865 1.00 93.19 109 LEU A N 1
ATOM 926 C CA . LEU A 1 109 ? -6.261 5.176 8.092 1.00 93.19 109 LEU A CA 1
ATOM 927 C C . LEU A 1 109 ? -7.022 5.976 9.148 1.00 93.19 109 LEU A C 1
ATOM 929 O O . LEU A 1 109 ? -8.201 6.278 8.938 1.00 93.19 109 LEU A O 1
ATOM 933 N N . LYS A 1 110 ? -6.370 6.353 10.254 1.00 90.75 110 LYS A N 1
ATOM 934 C CA . LYS A 1 110 ? -6.948 7.218 11.293 1.00 90.75 110 LYS A CA 1
ATOM 935 C C . LYS A 1 110 ? -7.363 8.568 10.736 1.00 90.75 110 LYS A C 1
ATOM 937 O O . LYS A 1 110 ? -8.376 9.107 11.176 1.00 90.75 110 LYS A O 1
ATOM 942 N N . TYR A 1 111 ? -6.646 9.039 9.720 1.00 84.38 111 TYR A N 1
ATOM 943 C CA . TYR A 1 111 ? -6.986 10.247 8.999 1.00 84.38 111 TYR A CA 1
ATOM 944 C C . TYR A 1 111 ? -8.037 10.093 7.877 1.00 84.38 111 TYR A C 1
ATOM 946 O O . TYR A 1 111 ? -8.343 11.022 7.122 1.00 84.38 111 TYR A O 1
ATOM 954 N N . SER A 1 112 ? -8.669 8.937 7.775 1.00 86.44 112 SER A N 1
ATOM 955 C CA . SER A 1 112 ? -9.799 8.718 6.875 1.00 86.44 112 SER A CA 1
ATOM 956 C C . SER A 1 112 ? -11.068 8.420 7.676 1.00 86.44 112 SER A C 1
ATOM 958 O O . SER A 1 112 ? -11.035 8.249 8.894 1.00 86.44 112 SER A O 1
ATOM 960 N N . GLU A 1 113 ? -12.210 8.274 7.006 1.00 86.81 113 GLU A N 1
ATOM 961 C CA . GLU A 1 113 ? -13.442 7.802 7.652 1.00 86.81 113 GLU A CA 1
ATOM 962 C C . GLU A 1 113 ? -13.301 6.387 8.242 1.00 86.81 113 GLU A C 1
ATOM 964 O O . GLU A 1 113 ? -14.077 6.033 9.130 1.00 86.81 113 GLU A O 1
ATOM 969 N N . PHE A 1 114 ? -12.302 5.591 7.826 1.00 90.88 114 PHE A N 1
ATOM 970 C CA . PHE A 1 114 ? -11.985 4.331 8.510 1.00 90.88 114 PHE A CA 1
ATOM 971 C C . PHE A 1 114 ? -11.568 4.562 9.970 1.00 90.88 114 PHE A C 1
ATOM 973 O O . PHE A 1 114 ? -11.868 3.727 10.825 1.00 90.88 114 PHE A O 1
ATOM 980 N N . GLY A 1 115 ? -10.940 5.705 10.267 1.00 89.44 115 GLY A N 1
ATOM 981 C CA . GLY A 1 115 ? -10.378 6.066 11.566 1.00 89.44 115 GLY A CA 1
ATOM 982 C C . GLY A 1 115 ? -11.378 6.181 12.713 1.00 89.44 115 GLY A C 1
ATOM 983 O O . GLY A 1 115 ? -10.991 6.023 13.874 1.00 89.44 115 GLY A O 1
ATOM 984 N N . LYS A 1 116 ? -12.663 6.412 12.401 1.00 88.19 116 LYS A N 1
ATOM 985 C CA . LYS A 1 116 ? -13.736 6.611 13.393 1.00 88.19 116 LYS A CA 1
ATOM 986 C C . LYS A 1 116 ? -13.981 5.383 14.264 1.00 88.19 116 LYS A C 1
ATOM 988 O O . LYS A 1 116 ? -14.272 5.528 15.442 1.00 88.19 116 LYS A O 1
ATOM 993 N N . ASN A 1 117 ? -13.855 4.191 13.682 1.00 90.50 117 ASN A N 1
ATOM 994 C CA . ASN A 1 117 ? -14.036 2.912 14.373 1.00 90.50 117 ASN A CA 1
ATOM 995 C C . ASN A 1 117 ? -12.881 1.947 14.065 1.00 90.50 117 ASN A C 1
ATOM 997 O O . ASN A 1 117 ? -13.098 0.737 13.993 1.00 90.50 117 ASN A O 1
ATOM 1001 N N . LEU A 1 118 ? -11.684 2.485 13.812 1.00 94.38 118 LEU A N 1
ATOM 1002 C CA . LEU A 1 118 ? -10.493 1.684 13.550 1.00 94.38 118 LEU A CA 1
ATOM 1003 C C . LEU A 1 118 ? -10.032 1.009 14.843 1.00 94.38 118 LEU A C 1
ATOM 1005 O O . LEU A 1 118 ? -9.855 1.670 15.867 1.00 94.38 118 LEU A O 1
ATOM 1009 N N . GLN A 1 119 ? -9.832 -0.299 14.771 1.00 94.12 119 GLN A N 1
ATOM 1010 C CA . GLN A 1 119 ? -9.290 -1.136 15.827 1.00 94.12 119 GLN A CA 1
ATOM 1011 C C . GLN A 1 119 ? -8.024 -1.804 15.306 1.00 94.12 119 GLN A C 1
ATOM 1013 O O . GLN A 1 119 ? -8.056 -2.491 14.281 1.00 94.12 119 GLN A O 1
ATOM 1018 N N . CYS A 1 120 ? -6.921 -1.597 16.015 1.00 94.19 120 CYS A N 1
ATOM 1019 C CA . CYS A 1 120 ? -5.666 -2.268 15.724 1.00 94.19 120 CYS A CA 1
ATOM 1020 C C . CYS A 1 120 ? -5.645 -3.657 16.364 1.00 94.19 120 CYS A C 1
ATOM 1022 O O . CYS A 1 120 ? -5.981 -3.821 17.540 1.00 94.19 120 CYS A O 1
ATOM 1024 N N . MET A 1 121 ? -5.244 -4.658 15.587 1.00 91.25 121 MET A N 1
ATOM 1025 C CA . MET A 1 121 ? -5.167 -6.042 16.032 1.00 91.25 121 MET A CA 1
ATOM 1026 C C . MET A 1 121 ? -3.745 -6.352 16.511 1.00 91.25 121 MET A C 1
ATOM 1028 O O . MET A 1 121 ? -2.756 -5.897 15.939 1.00 91.25 121 MET A O 1
ATOM 1032 N N . ASN A 1 122 ? -3.624 -7.129 17.586 1.00 77.25 122 ASN A N 1
ATOM 1033 C CA . ASN A 1 122 ? -2.321 -7.607 18.046 1.00 77.25 122 ASN A CA 1
ATOM 1034 C C . ASN A 1 122 ? -1.903 -8.847 17.239 1.00 77.25 122 ASN A C 1
ATOM 1036 O O . ASN A 1 122 ? -2.743 -9.672 16.891 1.00 77.25 122 ASN A O 1
ATOM 1040 N N . GLN A 1 123 ? -0.598 -9.038 17.029 1.00 62.31 123 GLN A N 1
ATOM 1041 C CA . GLN A 1 123 ? -0.034 -10.130 16.211 1.00 62.31 123 GLN A CA 1
ATOM 1042 C C . GLN A 1 123 ? -0.434 -11.553 16.658 1.00 62.31 123 GLN A C 1
ATOM 1044 O O . GLN A 1 123 ? -0.327 -12.499 15.884 1.00 62.31 123 GLN A O 1
ATOM 1049 N N . ASN A 1 124 ? -0.926 -11.724 17.890 1.00 58.81 124 ASN A N 1
ATOM 1050 C CA . ASN A 1 124 ? -1.336 -13.029 18.421 1.00 58.81 124 ASN A CA 1
ATOM 1051 C C . ASN A 1 124 ? -2.716 -13.499 17.926 1.00 58.81 124 ASN A C 1
ATOM 1053 O O . ASN A 1 124 ? -3.126 -14.617 18.239 1.00 58.81 124 ASN A O 1
ATOM 1057 N N . THR A 1 125 ? -3.452 -12.673 17.181 1.00 60.25 125 THR A N 1
ATOM 1058 C CA . THR A 1 125 ? -4.723 -13.068 16.563 1.00 60.25 125 THR A CA 1
ATOM 1059 C C . THR A 1 125 ? -4.527 -13.338 15.078 1.00 60.25 125 THR A C 1
ATOM 1061 O O . THR A 1 125 ? -4.120 -12.442 14.348 1.00 60.25 125 THR A O 1
ATOM 1064 N N . LYS A 1 126 ? -4.856 -14.553 14.614 1.00 71.69 126 LYS A N 1
ATOM 1065 C CA . LYS A 1 126 ? -4.958 -14.844 13.174 1.00 71.69 126 LYS A CA 1
ATOM 1066 C C . LYS A 1 126 ? -5.962 -13.863 12.549 1.00 71.69 126 LYS A C 1
ATOM 1068 O O . LYS A 1 126 ? -7.105 -13.805 13.002 1.00 71.69 126 LYS A O 1
ATOM 1073 N N . GLY A 1 127 ? -5.540 -13.108 11.539 1.00 84.31 127 GLY A N 1
ATOM 1074 C CA . GLY A 1 127 ? -6.376 -12.125 10.848 1.00 84.31 127 GLY A CA 1
ATOM 1075 C C . GLY A 1 127 ? -5.574 -10.913 10.386 1.00 84.31 127 GLY A C 1
ATOM 1076 O O . GLY A 1 127 ? -4.349 -10.926 10.466 1.00 84.31 127 GLY A O 1
ATOM 1077 N N . CYS A 1 128 ? -6.283 -9.897 9.902 1.00 92.56 128 CYS A N 1
ATOM 1078 C CA . CYS A 1 128 ? -5.691 -8.653 9.427 1.00 92.56 128 CYS A CA 1
ATOM 1079 C C . CYS A 1 128 ? -5.169 -7.732 10.538 1.00 92.56 128 CYS A C 1
ATOM 1081 O O . CYS A 1 128 ? -5.710 -7.729 11.647 1.00 92.56 128 CYS A O 1
ATOM 1083 N N . ASP A 1 129 ? -4.189 -6.891 10.201 1.00 95.25 129 ASP A N 1
ATOM 1084 C CA . ASP A 1 129 ? -3.595 -5.891 11.105 1.00 95.25 129 ASP A CA 1
ATOM 1085 C C . ASP A 1 129 ? -4.604 -4.864 11.653 1.00 95.25 129 ASP A C 1
ATOM 1087 O O . ASP A 1 129 ? -4.520 -4.452 12.815 1.00 95.25 129 ASP A O 1
ATOM 1091 N N . PHE A 1 130 ? -5.598 -4.466 10.850 1.00 96.19 130 PHE A N 1
ATOM 1092 C CA . PHE A 1 130 ? -6.653 -3.550 11.283 1.00 96.19 130 PHE A CA 1
ATOM 1093 C C . PHE A 1 130 ? -8.048 -4.040 10.931 1.00 96.19 130 PHE A C 1
ATOM 1095 O O . PHE A 1 130 ? -8.311 -4.559 9.844 1.00 96.19 130 PHE A O 1
ATOM 1102 N N . LYS A 1 131 ? -8.991 -3.737 11.824 1.00 95.44 131 LYS A N 1
ATOM 1103 C CA . LYS A 1 131 ? -10.424 -3.855 11.563 1.00 95.44 131 LYS A CA 1
ATOM 1104 C C . LYS A 1 131 ? -11.084 -2.496 11.691 1.00 95.44 131 LYS A C 1
ATOM 1106 O O . LYS A 1 131 ? -10.805 -1.741 12.616 1.00 95.44 131 LYS A O 1
ATOM 1111 N N . SER A 1 132 ? -11.985 -2.173 10.775 1.00 94.06 132 SER A N 1
ATOM 1112 C CA . SER A 1 132 ? -12.817 -0.974 10.867 1.00 94.06 132 SER A CA 1
ATOM 1113 C C . SER A 1 132 ? -14.282 -1.331 10.669 1.00 94.06 132 SER A C 1
ATOM 1115 O O . SER A 1 132 ? -14.633 -2.283 9.969 1.00 94.06 132 SER A O 1
ATOM 1117 N N . ARG A 1 133 ? -15.152 -0.554 11.311 1.00 91.94 133 ARG A N 1
ATOM 1118 C CA . ARG A 1 133 ? -16.604 -0.679 11.194 1.00 91.94 133 ARG A CA 1
ATOM 1119 C C . ARG A 1 133 ? -17.174 0.598 10.613 1.00 91.94 133 ARG A C 1
ATOM 1121 O O . ARG A 1 133 ? -17.162 1.649 11.255 1.00 91.94 133 ARG A O 1
ATOM 1128 N N . ILE A 1 134 ? -17.719 0.513 9.406 1.00 87.88 134 ILE A N 1
ATOM 1129 C CA . ILE A 1 134 ? -18.424 1.641 8.801 1.00 87.88 134 ILE A CA 1
ATOM 1130 C C . ILE A 1 134 ? -19.892 1.543 9.207 1.00 87.88 134 ILE A C 1
ATOM 1132 O O . ILE A 1 134 ? -20.609 0.641 8.771 1.00 87.88 134 ILE A O 1
ATOM 1136 N N . ILE A 1 135 ? -20.327 2.471 10.064 1.00 81.88 135 ILE A N 1
ATOM 1137 C CA . ILE A 1 135 ? -21.692 2.519 10.594 1.00 81.88 135 ILE A CA 1
ATOM 1138 C C . ILE A 1 135 ? -22.455 3.645 9.899 1.00 81.88 135 ILE A C 1
ATOM 1140 O O . ILE A 1 135 ? -22.192 4.825 10.128 1.00 81.88 135 ILE A O 1
ATOM 1144 N N . MET A 1 136 ? -23.443 3.294 9.076 1.00 71.00 136 MET A N 1
ATOM 1145 C CA . MET A 1 136 ? -24.366 4.263 8.479 1.00 71.00 136 MET A CA 1
ATOM 1146 C C . MET A 1 136 ? -25.782 3.698 8.421 1.00 71.00 136 MET A C 1
ATOM 1148 O O . MET A 1 136 ? -26.004 2.567 7.999 1.00 71.00 136 MET A O 1
ATOM 1152 N N . ASN A 1 137 ? -26.767 4.506 8.825 1.00 70.94 137 ASN A N 1
ATOM 1153 C CA . ASN A 1 137 ? -28.190 4.142 8.816 1.00 70.94 137 ASN A CA 1
ATOM 1154 C C . ASN A 1 137 ? -28.490 2.808 9.530 1.00 70.94 137 ASN A C 1
ATOM 1156 O O . ASN A 1 137 ? -29.239 1.983 9.008 1.00 70.94 137 ASN A O 1
ATOM 1160 N N . LYS A 1 138 ? -27.891 2.591 10.712 1.00 75.31 138 LYS A N 1
ATOM 1161 C CA . LYS A 1 138 ? -28.008 1.352 11.512 1.00 75.31 138 LYS A CA 1
ATOM 1162 C C . LYS A 1 138 ? -27.500 0.081 10.809 1.00 75.31 138 LYS A C 1
ATOM 1164 O O . LYS A 1 138 ? -27.793 -1.019 11.263 1.00 75.31 138 LYS A O 1
ATOM 1169 N N . ARG A 1 139 ? -26.758 0.214 9.706 1.00 80.00 139 ARG A N 1
ATOM 1170 C CA . ARG A 1 139 ? -26.039 -0.890 9.066 1.00 80.00 139 ARG A CA 1
ATOM 1171 C C . ARG A 1 139 ? -24.567 -0.793 9.415 1.00 80.00 139 ARG A C 1
ATOM 1173 O O . ARG A 1 139 ? -24.002 0.300 9.398 1.00 80.00 139 ARG A O 1
ATOM 1180 N N . GLU A 1 140 ? -23.983 -1.944 9.698 1.00 89.50 140 GLU A N 1
ATOM 1181 C CA . GLU A 1 140 ? -22.562 -2.111 9.953 1.00 89.50 140 GLU A CA 1
ATOM 1182 C C . GLU A 1 140 ? -21.933 -2.831 8.762 1.00 89.50 140 GLU A C 1
ATOM 1184 O O . GLU A 1 140 ? -22.460 -3.836 8.282 1.00 89.50 140 GLU A O 1
ATOM 1189 N N . ILE A 1 141 ? -20.827 -2.286 8.267 1.00 92.56 141 ILE A N 1
ATOM 1190 C CA . ILE A 1 141 ? -19.989 -2.923 7.256 1.00 92.56 141 ILE A CA 1
ATOM 1191 C C . ILE A 1 141 ? -18.637 -3.172 7.907 1.00 92.56 141 ILE A C 1
ATOM 1193 O O . ILE A 1 141 ? -17.980 -2.222 8.345 1.00 92.56 141 ILE A O 1
ATOM 1197 N N . LYS A 1 142 ? -18.241 -4.443 7.967 1.00 95.06 142 LYS A N 1
ATOM 1198 C CA . LYS A 1 142 ? -16.920 -4.850 8.433 1.00 95.06 142 LYS A CA 1
ATOM 1199 C C . LYS A 1 142 ? -15.898 -4.608 7.333 1.00 95.06 142 LYS A C 1
ATOM 1201 O O . LYS A 1 142 ? -16.141 -4.928 6.168 1.00 95.06 142 LYS A O 1
ATOM 1206 N N . VAL A 1 143 ? -14.762 -4.053 7.720 1.00 96.50 143 VAL A N 1
ATOM 1207 C CA . VAL A 1 143 ? -13.614 -3.832 6.849 1.00 96.50 143 VAL A CA 1
ATOM 1208 C C . VAL A 1 143 ? -12.398 -4.442 7.527 1.00 96.50 143 VAL A C 1
ATOM 1210 O O . VAL A 1 143 ? -12.132 -4.140 8.690 1.00 96.50 143 VAL A O 1
ATOM 1213 N N . CYS A 1 144 ? -11.684 -5.287 6.798 1.00 96.19 144 CYS A N 1
ATOM 1214 C CA . CYS A 1 144 ? -10.458 -5.947 7.221 1.00 96.19 144 CYS A CA 1
ATOM 1215 C C . CYS A 1 144 ? -9.313 -5.405 6.361 1.00 96.19 144 CYS A C 1
ATOM 1217 O O . CYS A 1 144 ? -9.407 -5.404 5.131 1.00 96.19 144 CYS A O 1
ATOM 1219 N N . ILE A 1 145 ? -8.278 -4.862 7.001 1.00 97.56 145 ILE A N 1
ATOM 1220 C CA . ILE A 1 145 ? -7.173 -4.176 6.329 1.00 97.56 145 ILE A CA 1
ATOM 1221 C C . ILE A 1 145 ? -5.866 -4.814 6.773 1.00 97.56 145 ILE A C 1
ATOM 1223 O O . ILE A 1 145 ? -5.495 -4.714 7.939 1.00 97.56 145 ILE A O 1
ATOM 1227 N N . GLU A 1 146 ? -5.183 -5.455 5.834 1.00 96.88 146 GLU A N 1
ATOM 1228 C CA . GLU A 1 146 ? -3.888 -6.092 6.061 1.00 96.88 146 GLU A CA 1
ATOM 1229 C C . GLU A 1 146 ? -2.773 -5.227 5.494 1.00 96.88 146 GLU A C 1
ATOM 1231 O O . GLU A 1 146 ? -2.873 -4.766 4.353 1.00 96.88 146 GLU A O 1
ATOM 1236 N N . VAL A 1 147 ? -1.696 -5.043 6.253 1.00 95.94 147 VAL A N 1
ATOM 1237 C CA . VAL A 1 147 ? -0.533 -4.283 5.813 1.00 95.94 147 VAL A CA 1
ATOM 1238 C C . VAL A 1 147 ? 0.536 -5.220 5.273 1.00 95.94 147 VAL A C 1
ATOM 1240 O O . VAL A 1 147 ? 0.828 -6.302 5.785 1.00 95.94 147 VAL A O 1
ATOM 1243 N N . ASN A 1 148 ? 1.185 -4.780 4.207 1.00 94.25 148 ASN A N 1
ATOM 1244 C CA . ASN A 1 148 ? 2.435 -5.358 3.769 1.00 94.25 148 ASN A CA 1
ATOM 1245 C C . ASN A 1 148 ? 3.421 -4.237 3.471 1.00 94.25 148 ASN A C 1
ATOM 1247 O O . ASN A 1 148 ? 3.120 -3.343 2.690 1.00 94.25 148 ASN A O 1
ATOM 1251 N N . THR A 1 149 ? 4.617 -4.317 4.047 1.00 92.12 149 THR A N 1
ATOM 1252 C CA . THR A 1 149 ? 5.717 -3.391 3.743 1.00 92.12 149 THR A CA 1
ATOM 1253 C C . THR A 1 149 ? 6.784 -4.163 2.978 1.00 92.12 149 THR A C 1
ATOM 1255 O O . THR A 1 149 ? 7.580 -4.871 3.607 1.00 92.12 149 THR A O 1
ATOM 1258 N N . PRO A 1 150 ? 6.780 -4.132 1.631 1.00 87.69 150 PRO A N 1
ATOM 1259 C CA . PRO A 1 150 ? 7.796 -4.811 0.849 1.00 87.69 150 PRO A CA 1
ATOM 1260 C C . PRO A 1 150 ? 9.177 -4.263 1.189 1.00 87.69 150 PRO A C 1
ATOM 1262 O O . PRO A 1 150 ? 9.371 -3.059 1.333 1.00 87.69 150 PRO A O 1
ATOM 1265 N N . LEU A 1 151 ? 10.143 -5.168 1.278 1.00 80.62 151 LEU A N 1
ATOM 1266 C CA . LEU A 1 151 ? 11.550 -4.813 1.268 1.00 80.62 151 LEU A CA 1
ATOM 1267 C C . LEU A 1 151 ? 12.123 -5.197 -0.089 1.00 80.62 151 LEU A C 1
ATOM 1269 O O . LEU A 1 151 ? 11.880 -6.308 -0.571 1.00 80.62 151 LEU A O 1
ATOM 1273 N N . GLY A 1 152 ? 12.862 -4.276 -0.702 1.00 74.06 152 GLY A N 1
ATOM 1274 C CA . GLY A 1 152 ? 13.726 -4.610 -1.825 1.00 74.06 152 GLY A CA 1
ATOM 1275 C C . GLY A 1 152 ? 14.926 -5.440 -1.373 1.00 74.06 152 GLY A C 1
ATOM 1276 O O . GLY A 1 152 ? 14.919 -6.063 -0.308 1.00 74.06 152 GLY A O 1
ATOM 1277 N N . ARG A 1 153 ? 15.973 -5.477 -2.198 1.00 73.25 153 ARG A N 1
ATOM 1278 C CA . ARG A 1 153 ? 17.227 -6.140 -1.820 1.00 73.25 153 ARG A CA 1
ATOM 1279 C C . ARG A 1 153 ? 18.269 -5.125 -1.363 1.00 73.25 153 ARG A C 1
ATOM 1281 O O . ARG A 1 153 ? 18.553 -4.169 -2.066 1.00 73.25 153 ARG A O 1
ATOM 1288 N N . ASP A 1 154 ? 18.887 -5.400 -0.220 1.00 59.75 154 ASP A N 1
ATOM 1289 C CA . ASP A 1 154 ? 19.869 -4.516 0.426 1.00 59.75 154 ASP A CA 1
ATOM 1290 C C . ASP A 1 154 ? 21.275 -4.539 -0.216 1.00 59.75 154 ASP A C 1
ATOM 1292 O O . ASP A 1 154 ? 22.161 -3.826 0.247 1.00 59.75 154 ASP A O 1
ATOM 1296 N N . ASP A 1 155 ? 21.530 -5.386 -1.221 1.00 67.00 155 ASP A N 1
ATOM 1297 C CA . ASP A 1 155 ? 22.861 -5.553 -1.829 1.00 67.00 155 ASP A CA 1
ATOM 1298 C C . ASP A 1 155 ? 22.951 -4.792 -3.165 1.00 67.00 155 ASP A C 1
ATOM 1300 O O . ASP A 1 155 ? 22.369 -5.262 -4.148 1.00 67.00 155 ASP A O 1
ATOM 1304 N N . PRO A 1 156 ? 23.717 -3.681 -3.246 1.00 63.31 156 PRO A N 1
ATOM 1305 C CA . PRO A 1 156 ? 23.876 -2.886 -4.465 1.00 63.31 156 PRO A CA 1
ATOM 1306 C C . PRO A 1 156 ? 24.349 -3.698 -5.675 1.00 63.31 156 PRO A C 1
ATOM 1308 O O . PRO A 1 156 ? 23.931 -3.432 -6.799 1.00 63.31 156 PRO A O 1
ATOM 1311 N N . LYS A 1 157 ? 25.168 -4.743 -5.468 1.00 66.31 157 LYS A N 1
ATOM 1312 C CA . LYS A 1 157 ? 25.623 -5.626 -6.561 1.00 66.31 157 LYS A CA 1
ATOM 1313 C C . LYS A 1 157 ? 24.492 -6.466 -7.153 1.00 66.31 157 LYS A C 1
ATOM 1315 O O . LYS A 1 157 ? 24.642 -7.026 -8.232 1.00 66.31 157 LYS A O 1
ATOM 1320 N N . ARG A 1 158 ? 23.387 -6.605 -6.421 1.00 68.31 158 ARG A N 1
ATOM 1321 C CA . ARG A 1 158 ? 22.201 -7.378 -6.804 1.00 68.31 158 ARG A CA 1
ATOM 1322 C C . ARG A 1 158 ? 21.026 -6.494 -7.198 1.00 68.31 158 ARG A C 1
ATOM 1324 O O . ARG A 1 158 ? 19.971 -7.042 -7.513 1.00 68.31 158 ARG A O 1
ATOM 1331 N N . THR A 1 159 ? 21.184 -5.175 -7.150 1.00 73.81 159 THR A N 1
ATOM 1332 C CA . THR A 1 159 ? 20.129 -4.208 -7.467 1.00 73.81 159 THR A CA 1
ATOM 1333 C C . THR A 1 159 ? 20.556 -3.146 -8.463 1.00 73.81 159 THR A C 1
ATOM 1335 O O . THR A 1 159 ? 19.697 -2.399 -8.899 1.00 73.81 159 THR A O 1
ATOM 1338 N N . THR A 1 160 ? 21.832 -3.051 -8.846 1.00 76.50 160 THR A N 1
ATOM 1339 C CA . THR A 1 160 ? 22.295 -2.035 -9.803 1.00 76.50 160 THR A CA 1
ATOM 1340 C C . THR A 1 160 ? 23.036 -2.668 -10.972 1.00 76.50 160 THR A C 1
ATOM 1342 O O . THR A 1 160 ? 23.924 -3.497 -10.770 1.00 76.50 160 THR A O 1
ATOM 1345 N N . ILE A 1 161 ? 22.706 -2.230 -12.184 1.00 77.50 161 ILE A N 1
ATOM 1346 C CA . ILE A 1 161 ? 23.486 -2.467 -13.399 1.00 77.50 161 ILE A CA 1
ATOM 1347 C C . ILE A 1 161 ? 24.137 -1.135 -13.784 1.00 77.50 161 ILE A C 1
ATOM 1349 O O . ILE A 1 161 ? 23.454 -0.117 -13.895 1.00 77.50 161 ILE A O 1
ATOM 1353 N N . ASP A 1 162 ? 25.462 -1.125 -13.931 1.00 77.81 162 ASP A N 1
ATOM 1354 C CA . ASP A 1 162 ? 26.214 0.042 -14.401 1.00 77.81 162 ASP A CA 1
ATOM 1355 C C . ASP A 1 162 ? 26.376 -0.060 -15.921 1.00 77.81 162 ASP A C 1
ATOM 1357 O O . ASP A 1 162 ? 27.043 -0.973 -16.414 1.00 77.81 162 ASP A O 1
ATOM 1361 N N . HIS A 1 163 ? 25.748 0.861 -16.654 1.00 78.00 163 HIS A N 1
ATOM 1362 C CA . HIS A 1 163 ? 25.823 0.930 -18.118 1.00 78.00 163 HIS A CA 1
ATOM 1363 C C . HIS A 1 163 ? 27.046 1.728 -18.599 1.00 78.00 163 HIS A C 1
ATOM 1365 O O . HIS A 1 163 ? 27.286 1.862 -19.798 1.00 78.00 163 HIS A O 1
ATOM 1371 N N . GLY A 1 164 ? 27.875 2.215 -17.670 1.00 74.62 164 GLY A N 1
ATOM 1372 C CA . GLY A 1 164 ? 29.101 2.945 -17.946 1.00 74.62 164 GLY A CA 1
ATOM 1373 C C . GLY A 1 164 ? 28.941 4.460 -17.832 1.00 74.62 164 GLY A C 1
ATOM 1374 O O . GLY A 1 164 ? 27.922 5.007 -17.412 1.00 74.62 164 GLY A O 1
ATOM 1375 N N . THR A 1 165 ? 30.020 5.174 -18.162 1.00 77.75 165 THR A N 1
ATOM 1376 C CA . THR A 1 165 ? 30.071 6.639 -18.091 1.00 77.75 165 THR A CA 1
ATOM 1377 C C . THR A 1 165 ? 30.454 7.233 -19.437 1.00 77.75 165 THR A C 1
ATOM 1379 O O . THR A 1 165 ? 31.576 7.049 -19.910 1.00 77.75 165 THR A O 1
ATOM 1382 N N . THR A 1 166 ? 29.550 8.016 -20.014 1.00 77.19 166 THR A N 1
ATOM 1383 C CA . THR A 1 166 ? 29.795 8.798 -21.224 1.00 77.19 166 THR A CA 1
ATOM 1384 C C . THR A 1 166 ? 30.384 10.150 -20.835 1.00 77.19 166 THR A C 1
ATOM 1386 O O . THR A 1 166 ? 29.776 10.917 -20.088 1.00 77.19 166 THR A O 1
ATOM 1389 N N . ARG A 1 167 ? 31.587 10.464 -21.330 1.00 76.62 167 ARG A N 1
ATOM 1390 C CA . ARG A 1 167 ? 32.279 11.734 -21.056 1.00 76.62 167 ARG A CA 1
ATOM 1391 C C . ARG A 1 167 ? 32.409 12.576 -22.318 1.00 76.62 167 ARG A C 1
ATOM 1393 O O . ARG A 1 167 ? 32.937 12.115 -23.325 1.00 76.62 167 ARG A O 1
ATOM 1400 N N . SER A 1 168 ? 31.999 13.834 -22.231 1.00 77.12 168 SER A N 1
ATOM 1401 C CA . SER A 1 168 ? 32.353 14.899 -23.168 1.00 77.12 168 SER A CA 1
ATOM 1402 C C . SER A 1 168 ? 33.341 15.872 -22.506 1.00 77.12 168 SER A C 1
ATOM 1404 O O . SER A 1 168 ? 33.661 15.743 -21.324 1.00 77.12 168 SER A O 1
ATOM 1406 N N . LYS A 1 169 ? 33.841 16.868 -23.254 1.00 72.50 169 LYS A N 1
ATOM 1407 C CA . LYS A 1 169 ? 34.788 17.874 -22.729 1.00 72.50 169 LYS A CA 1
ATOM 1408 C C . LYS A 1 169 ? 34.238 18.686 -21.543 1.00 72.50 169 LYS A C 1
ATOM 1410 O O . LYS A 1 169 ? 35.036 19.252 -20.806 1.00 72.50 169 LYS A O 1
ATOM 1415 N N . SER A 1 170 ? 32.917 18.763 -21.375 1.00 73.62 170 SER A N 1
ATOM 1416 C CA . SER A 1 170 ? 32.258 19.593 -20.356 1.00 73.62 170 SER A CA 1
ATOM 1417 C C . SER A 1 170 ? 31.297 18.833 -19.439 1.00 73.62 170 SER A C 1
ATOM 1419 O O . SER A 1 170 ? 30.907 19.380 -18.412 1.00 73.62 170 SER A O 1
ATOM 1421 N N . ILE A 1 171 ? 30.896 17.602 -19.781 1.00 66.00 171 ILE A N 1
ATOM 1422 C CA . ILE A 1 171 ? 29.885 16.840 -19.032 1.00 66.00 171 ILE A CA 1
ATOM 1423 C C . ILE A 1 171 ? 30.304 15.370 -18.938 1.00 66.00 171 ILE A C 1
ATOM 1425 O O . ILE A 1 171 ? 30.758 14.779 -19.916 1.00 66.00 171 ILE A O 1
ATOM 1429 N N . SER A 1 172 ? 30.114 14.768 -17.765 1.00 69.31 172 SER A N 1
ATOM 1430 C CA . SER A 1 172 ? 30.210 13.324 -17.541 1.00 69.31 172 SER A CA 1
ATOM 1431 C C . SER A 1 172 ? 28.836 12.814 -17.122 1.00 69.31 172 SER A C 1
ATOM 1433 O O . SER A 1 172 ? 28.302 13.288 -16.123 1.00 69.31 172 SER A O 1
ATOM 1435 N N . ILE A 1 173 ? 28.276 11.863 -17.867 1.00 72.12 173 ILE A N 1
ATOM 1436 C CA . ILE A 1 173 ? 26.990 11.221 -17.574 1.00 72.12 173 ILE A CA 1
ATOM 1437 C C . ILE A 1 173 ? 27.273 9.762 -17.230 1.00 72.12 173 ILE A C 1
ATOM 1439 O O . ILE A 1 173 ? 27.886 9.059 -18.029 1.00 72.12 173 ILE A O 1
ATOM 1443 N N . THR A 1 174 ? 26.856 9.317 -16.048 1.00 74.19 174 THR A N 1
ATOM 1444 C CA . THR A 1 174 ? 26.914 7.907 -15.643 1.00 74.19 174 THR A CA 1
ATOM 1445 C C . THR A 1 174 ? 25.501 7.351 -15.660 1.00 74.19 174 THR A C 1
ATOM 1447 O O . THR A 1 174 ? 24.632 7.885 -14.971 1.00 74.19 174 THR A O 1
ATOM 1450 N N . GLU A 1 175 ? 25.279 6.289 -16.429 1.00 71.00 175 GLU A N 1
ATOM 1451 C CA . GLU A 1 175 ? 23.975 5.641 -16.543 1.00 71.00 175 GLU A CA 1
ATOM 1452 C C . GLU A 1 175 ? 23.943 4.393 -15.664 1.00 71.00 175 GLU A C 1
ATOM 1454 O O . GLU A 1 175 ? 24.798 3.512 -15.759 1.00 71.00 175 GLU A O 1
ATOM 1459 N N . LYS A 1 176 ? 22.955 4.333 -14.771 1.00 74.88 176 LYS A N 1
ATOM 1460 C CA . LYS A 1 176 ? 22.729 3.192 -13.887 1.00 74.88 176 LYS A CA 1
ATOM 1461 C C . LYS A 1 176 ? 21.273 2.790 -13.955 1.00 74.88 176 LYS A C 1
ATOM 1463 O O . LYS A 1 176 ? 20.391 3.640 -13.878 1.00 74.88 176 LYS A O 1
ATOM 1468 N N . GLU A 1 177 ? 21.044 1.493 -14.040 1.00 76.62 177 GLU A N 1
ATOM 1469 C CA . GLU A 1 177 ? 19.718 0.903 -13.971 1.00 76.62 177 GLU A CA 1
ATOM 1470 C C . GLU A 1 177 ? 19.540 0.226 -12.614 1.00 76.62 177 GLU A C 1
ATOM 1472 O O . GLU A 1 177 ? 20.442 -0.465 -12.131 1.00 76.62 177 GLU A O 1
ATOM 1477 N N . ILE A 1 178 ? 18.391 0.453 -11.976 1.00 78.62 178 ILE A N 1
ATOM 1478 C CA . ILE A 1 178 ? 18.117 -0.022 -10.620 1.00 78.62 178 ILE A CA 1
ATOM 1479 C C . ILE A 1 178 ? 16.975 -1.038 -10.655 1.00 78.62 178 ILE A C 1
ATOM 1481 O O . ILE A 1 178 ? 15.895 -0.770 -11.174 1.00 78.62 178 ILE A O 1
ATOM 1485 N N . ALA A 1 179 ? 17.214 -2.198 -10.050 1.00 84.56 179 ALA A N 1
ATOM 1486 C CA . ALA A 1 179 ? 16.276 -3.293 -9.886 1.00 84.56 179 ALA A CA 1
ATOM 1487 C C . ALA A 1 179 ? 15.731 -3.318 -8.443 1.00 84.56 179 ALA A C 1
ATOM 1489 O O . ALA A 1 179 ? 16.355 -3.926 -7.566 1.00 84.56 179 ALA A O 1
ATOM 1490 N N . PRO A 1 180 ? 14.570 -2.693 -8.161 1.00 80.06 180 PRO A N 1
ATOM 1491 C CA . PRO A 1 180 ? 14.084 -2.480 -6.792 1.00 80.06 180 PRO A CA 1
ATOM 1492 C C . PRO A 1 180 ? 13.865 -3.780 -5.998 1.00 80.06 180 PRO A C 1
ATOM 1494 O O . PRO A 1 180 ? 14.116 -3.827 -4.795 1.00 80.06 180 PRO A O 1
ATOM 1497 N N . PHE A 1 181 ? 13.472 -4.872 -6.662 1.00 84.69 181 PHE A N 1
ATOM 1498 C CA . PHE A 1 181 ? 13.316 -6.195 -6.036 1.00 84.69 181 PHE A CA 1
ATOM 1499 C C . PHE A 1 181 ? 14.475 -7.171 -6.322 1.00 84.69 181 PHE A C 1
ATOM 1501 O O . PHE A 1 181 ? 14.413 -8.360 -5.975 1.00 84.69 181 PHE A O 1
ATOM 1508 N N . GLY A 1 182 ? 15.567 -6.653 -6.884 1.00 85.00 182 GLY A N 1
ATOM 1509 C CA . GLY A 1 182 ? 16.731 -7.403 -7.337 1.00 85.00 182 GLY A CA 1
ATOM 1510 C C . GLY A 1 182 ? 16.697 -7.739 -8.827 1.00 85.00 182 GLY A C 1
ATOM 1511 O O . GLY A 1 182 ? 15.663 -7.619 -9.480 1.00 85.00 182 GLY A O 1
ATOM 1512 N N . LEU A 1 183 ? 17.855 -8.146 -9.348 1.00 85.31 183 LEU A N 1
ATOM 1513 C CA . LEU A 1 183 ? 18.024 -8.523 -10.753 1.00 85.31 183 LEU A CA 1
ATOM 1514 C C . LEU A 1 183 ? 17.153 -9.733 -11.154 1.00 85.31 183 LEU A C 1
ATOM 1516 O O . LEU A 1 183 ? 16.924 -10.613 -10.313 1.00 85.31 183 LEU A O 1
ATOM 1520 N N . PRO A 1 184 ? 16.738 -9.810 -12.434 1.00 83.19 184 PRO A N 1
ATOM 1521 C CA . PRO A 1 184 ? 16.008 -10.947 -12.986 1.00 83.19 184 PRO A CA 1
ATOM 1522 C C . PRO A 1 184 ? 16.687 -12.289 -12.744 1.00 83.19 184 PRO A C 1
ATOM 1524 O O . PRO A 1 184 ? 17.898 -12.428 -12.928 1.00 83.19 184 PRO A O 1
ATOM 1527 N N . GLN A 1 185 ? 15.902 -13.293 -12.344 1.00 81.81 185 GLN A N 1
ATOM 1528 C CA . GLN A 1 185 ? 16.440 -14.640 -12.119 1.00 81.81 185 GLN A CA 1
ATOM 1529 C C . GLN A 1 185 ? 16.628 -15.413 -13.427 1.00 81.81 185 GLN A C 1
ATOM 1531 O O . GLN A 1 185 ? 17.592 -16.170 -13.557 1.00 81.81 185 GLN A O 1
ATOM 1536 N N . ARG A 1 186 ? 15.719 -15.233 -14.396 1.00 84.19 186 ARG A N 1
ATOM 1537 C CA . ARG A 1 186 ? 15.792 -15.870 -15.718 1.00 84.19 186 ARG A CA 1
ATOM 1538 C C . ARG A 1 186 ? 16.392 -14.891 -16.726 1.00 84.19 186 ARG A C 1
ATOM 1540 O O . ARG A 1 186 ? 15.682 -14.061 -17.291 1.00 84.19 186 ARG A O 1
ATOM 1547 N N . GLN A 1 187 ? 17.703 -15.001 -16.938 1.00 74.50 187 GLN A N 1
ATOM 1548 C CA . GLN A 1 187 ? 18.420 -14.216 -17.949 1.00 74.50 187 GLN A CA 1
ATOM 1549 C C . GLN A 1 187 ? 17.760 -14.372 -19.329 1.00 74.50 187 GLN A C 1
ATOM 1551 O O . GLN A 1 187 ? 17.280 -15.453 -19.666 1.00 74.50 187 GLN A O 1
ATOM 1556 N N . ASP A 1 188 ? 17.697 -13.276 -20.089 1.00 75.19 188 ASP A N 1
ATOM 1557 C CA . ASP A 1 188 ? 17.095 -13.170 -21.432 1.00 75.19 188 ASP A CA 1
ATOM 1558 C C . ASP A 1 188 ? 15.581 -13.450 -21.536 1.00 75.19 188 ASP A C 1
ATOM 1560 O O . ASP A 1 188 ? 15.006 -13.363 -22.625 1.00 75.19 188 ASP A O 1
ATOM 1564 N N . VAL A 1 189 ? 14.923 -13.758 -20.414 1.00 79.06 189 VAL A N 1
ATOM 1565 C CA . VAL A 1 189 ? 13.476 -14.006 -20.329 1.00 79.06 189 VAL A CA 1
ATOM 1566 C C . VAL A 1 189 ? 12.791 -12.915 -19.519 1.00 79.06 189 VAL A C 1
ATOM 1568 O O . VAL A 1 189 ? 11.805 -12.337 -19.976 1.00 79.06 189 VAL A O 1
ATOM 1571 N N . ASP A 1 190 ? 13.314 -12.638 -18.326 1.00 83.31 190 ASP A N 1
ATOM 1572 C CA . ASP A 1 190 ? 12.773 -11.637 -17.418 1.00 83.31 190 ASP A CA 1
ATOM 1573 C C . ASP A 1 190 ? 13.553 -10.325 -17.523 1.00 83.31 190 ASP A C 1
ATOM 1575 O O . ASP A 1 190 ? 14.782 -10.308 -17.614 1.00 83.31 190 ASP A O 1
ATOM 1579 N N . SER A 1 191 ? 12.821 -9.215 -17.473 1.00 84.50 191 SER A N 1
ATOM 1580 C CA . SER A 1 191 ? 13.381 -7.878 -17.306 1.00 84.50 191 SER A CA 1
ATOM 1581 C C . SER A 1 191 ? 13.200 -7.422 -15.860 1.00 84.50 191 SER A C 1
ATOM 1583 O O . SER A 1 191 ? 12.458 -8.019 -15.077 1.00 84.50 191 SER A O 1
ATOM 1585 N N . ILE A 1 192 ? 13.844 -6.315 -15.488 1.00 85.19 192 ILE A N 1
ATOM 1586 C CA . ILE A 1 192 ? 13.603 -5.687 -14.182 1.00 85.19 192 ILE A CA 1
ATOM 1587 C C . ILE A 1 192 ? 12.113 -5.358 -14.012 1.00 85.19 192 ILE A C 1
ATOM 1589 O O . ILE A 1 192 ? 11.541 -5.583 -12.944 1.00 85.19 192 ILE A O 1
ATOM 1593 N N . GLY A 1 193 ? 11.465 -4.884 -15.081 1.00 87.38 193 GLY A N 1
ATOM 1594 C CA . GLY A 1 193 ? 10.031 -4.623 -15.100 1.00 87.38 193 GLY A CA 1
ATOM 1595 C C . GLY A 1 193 ? 9.196 -5.871 -14.799 1.00 87.38 193 GLY A C 1
ATOM 1596 O O . GLY A 1 193 ? 8.295 -5.803 -13.962 1.00 87.38 193 GLY A O 1
ATOM 1597 N N . SER A 1 194 ? 9.506 -7.026 -15.404 1.00 88.94 194 SER A N 1
ATOM 1598 C CA . SER A 1 194 ? 8.731 -8.254 -15.162 1.00 88.94 194 SER A CA 1
ATOM 1599 C C . SER A 1 194 ? 8.908 -8.791 -13.742 1.00 88.94 194 SER A C 1
ATOM 1601 O O . SER A 1 194 ? 7.945 -9.295 -13.157 1.00 88.94 194 SER A O 1
ATOM 1603 N N . GLU A 1 195 ? 10.082 -8.599 -13.137 1.00 89.31 195 GLU A N 1
ATOM 1604 C CA . GLU A 1 195 ? 10.292 -8.937 -11.728 1.00 89.31 195 GLU A CA 1
ATOM 1605 C C . GLU A 1 195 ? 9.509 -8.038 -10.778 1.00 89.31 195 GLU A C 1
ATOM 1607 O O . GLU A 1 195 ? 8.950 -8.521 -9.789 1.00 89.31 195 GLU A O 1
ATOM 1612 N N . VAL A 1 196 ? 9.401 -6.742 -11.087 1.00 89.69 196 VAL A N 1
ATOM 1613 C CA . VAL A 1 196 ? 8.510 -5.841 -10.347 1.00 89.69 196 VAL A CA 1
ATOM 1614 C C . VAL A 1 196 ? 7.072 -6.347 -10.432 1.00 89.69 196 VAL A C 1
ATOM 1616 O O . VAL A 1 196 ? 6.435 -6.520 -9.394 1.00 89.69 196 VAL A O 1
ATOM 1619 N N . LEU A 1 197 ? 6.573 -6.653 -11.635 1.00 91.81 197 LEU A N 1
ATOM 1620 C CA . LEU A 1 197 ? 5.215 -7.181 -11.818 1.00 91.81 197 LEU A CA 1
ATOM 1621 C C . LEU A 1 197 ? 4.978 -8.445 -10.977 1.00 91.81 197 LEU A C 1
ATOM 1623 O O . LEU A 1 197 ? 3.972 -8.540 -10.266 1.00 91.81 197 LEU A O 1
ATOM 1627 N N . SER A 1 198 ? 5.937 -9.374 -11.002 1.00 90.94 198 SER A N 1
ATOM 1628 C CA . SER A 1 198 ? 5.861 -10.663 -10.306 1.00 90.94 198 SER A CA 1
ATOM 1629 C C . SER A 1 198 ? 5.816 -10.474 -8.795 1.00 90.94 198 SER A C 1
ATOM 1631 O O . SER A 1 198 ? 4.923 -10.980 -8.105 1.00 90.94 198 SER A O 1
ATOM 1633 N N . LYS A 1 199 ? 6.732 -9.656 -8.270 1.00 91.50 199 LYS A N 1
ATOM 1634 C CA . LYS A 1 199 ? 6.830 -9.393 -6.836 1.00 91.50 199 LYS A CA 1
ATOM 1635 C C . LYS A 1 199 ? 5.590 -8.707 -6.302 1.00 91.50 199 LYS A C 1
ATOM 1637 O O . LYS A 1 199 ? 5.062 -9.159 -5.290 1.00 91.50 199 LYS A O 1
ATOM 1642 N N . LEU A 1 200 ? 5.078 -7.701 -7.004 1.00 92.56 200 LEU A N 1
ATOM 1643 C CA . LEU A 1 200 ? 3.849 -7.010 -6.622 1.00 92.56 200 LEU A CA 1
ATOM 1644 C C . LEU A 1 200 ? 2.625 -7.935 -6.645 1.00 92.56 200 LEU A C 1
ATOM 1646 O O . LEU A 1 200 ? 1.799 -7.870 -5.735 1.00 92.56 200 LEU A O 1
ATOM 1650 N N . ASN A 1 201 ? 2.516 -8.825 -7.638 1.00 92.31 201 ASN A N 1
ATOM 1651 C CA . ASN A 1 201 ? 1.409 -9.783 -7.718 1.00 92.31 201 ASN A CA 1
ATOM 1652 C C . ASN A 1 201 ? 1.421 -10.805 -6.567 1.00 92.31 201 ASN A C 1
ATOM 1654 O O . ASN A 1 201 ? 0.357 -11.172 -6.058 1.00 92.31 201 ASN A O 1
ATOM 1658 N N . SER A 1 202 ? 2.619 -11.228 -6.146 1.00 91.94 202 SER A N 1
ATOM 1659 C CA . SER A 1 202 ? 2.832 -12.230 -5.090 1.00 91.94 202 SER A CA 1
ATOM 1660 C C . SER A 1 202 ? 2.642 -11.717 -3.657 1.00 91.94 202 SER A C 1
ATOM 1662 O O . SER A 1 202 ? 2.652 -12.507 -2.712 1.00 91.94 202 SER A O 1
ATOM 1664 N N . ILE A 1 203 ? 2.481 -10.402 -3.450 1.00 92.88 203 ILE A N 1
ATOM 1665 C CA . ILE A 1 203 ? 2.279 -9.847 -2.105 1.00 92.88 203 ILE A CA 1
ATOM 1666 C C . ILE A 1 203 ? 1.020 -10.469 -1.498 1.00 92.88 203 ILE A C 1
ATOM 1668 O O . ILE A 1 203 ? -0.065 -10.286 -2.042 1.00 92.88 203 ILE A O 1
ATOM 1672 N N . LYS A 1 204 ? 1.152 -11.156 -0.354 1.00 91.06 204 LYS A N 1
ATOM 1673 C CA . LYS A 1 204 ? 0.031 -11.836 0.326 1.00 91.06 204 LYS A CA 1
ATOM 1674 C C . LYS A 1 204 ? -0.747 -12.718 -0.666 1.00 91.06 204 LYS A C 1
ATOM 1676 O O . LYS A 1 204 ? -1.921 -12.476 -0.962 1.00 91.06 204 LYS A O 1
ATOM 1681 N N . GLU A 1 205 ? -0.028 -13.655 -1.285 1.00 88.62 205 GLU A N 1
ATOM 1682 C CA . GLU A 1 205 ? -0.614 -14.672 -2.164 1.00 88.62 205 GLU A CA 1
ATOM 1683 C C . GLU A 1 205 ? -1.498 -15.642 -1.373 1.00 88.62 205 GLU A C 1
ATOM 1685 O O . GLU A 1 205 ? -2.617 -15.925 -1.799 1.00 88.62 205 GLU A O 1
ATOM 1690 N N . ASP A 1 206 ? -1.037 -16.043 -0.186 1.00 87.19 206 ASP A N 1
ATOM 1691 C CA . ASP A 1 206 ? -1.867 -16.704 0.816 1.00 87.19 206 ASP A CA 1
ATOM 1692 C C . ASP A 1 206 ? -2.769 -15.659 1.480 1.00 87.19 206 ASP A C 1
ATOM 1694 O O . ASP A 1 206 ? -2.301 -14.722 2.127 1.00 87.19 206 ASP A O 1
ATOM 1698 N N . GLU A 1 207 ? -4.078 -15.805 1.295 1.00 91.06 207 GLU A N 1
ATOM 1699 C CA . GLU A 1 207 ? -5.095 -14.834 1.717 1.00 91.06 207 GLU A CA 1
ATOM 1700 C C . GLU A 1 207 ? -5.757 -15.220 3.051 1.00 91.06 207 GLU A C 1
ATOM 1702 O O . GLU A 1 207 ? -6.917 -14.899 3.317 1.00 91.06 207 GLU A O 1
ATOM 1707 N N . ASP A 1 208 ? -5.003 -15.921 3.898 1.00 90.62 208 ASP A N 1
ATOM 1708 C CA . ASP A 1 208 ? -5.433 -16.481 5.183 1.00 90.62 208 ASP A CA 1
ATOM 1709 C C . ASP A 1 208 ? -5.775 -15.421 6.241 1.00 90.62 208 ASP A C 1
ATOM 1711 O O . ASP A 1 208 ? -6.498 -15.715 7.196 1.00 90.62 208 ASP A O 1
ATOM 1715 N N . GLN A 1 209 ? -5.243 -14.204 6.092 1.00 91.44 209 GLN A N 1
ATOM 1716 C CA . GLN A 1 209 ? -5.524 -13.059 6.963 1.00 91.44 209 GLN A CA 1
ATOM 1717 C C . GLN A 1 209 ? -6.860 -12.374 6.632 1.00 91.44 209 GLN A C 1
ATOM 1719 O O . GLN A 1 209 ? -7.362 -11.606 7.453 1.00 91.44 209 GLN A O 1
ATOM 1724 N N . PHE A 1 210 ? -7.437 -12.639 5.453 1.00 93.38 210 PHE A N 1
ATOM 1725 C CA . PHE A 1 210 ? -8.645 -11.974 4.962 1.00 93.38 210 PHE A CA 1
ATOM 1726 C C . PHE A 1 210 ? -9.924 -12.752 5.296 1.00 93.38 210 PHE A C 1
ATOM 1728 O O . PHE A 1 210 ? -9.969 -13.987 5.256 1.00 93.38 210 PHE A O 1
ATOM 1735 N N . GLU A 1 211 ? -10.994 -12.009 5.581 1.00 92.44 211 GLU A N 1
ATOM 1736 C CA . GLU A 1 211 ? -12.275 -12.545 6.054 1.00 92.44 211 GLU A CA 1
ATOM 1737 C C . GLU A 1 211 ? -13.287 -12.683 4.909 1.00 92.44 211 GLU A C 1
ATOM 1739 O O . GLU A 1 211 ? -13.355 -11.844 4.015 1.00 92.44 211 GLU A O 1
ATOM 1744 N N . ASP A 1 212 ? -14.117 -13.727 4.933 1.00 91.75 212 ASP A N 1
ATOM 1745 C CA . ASP A 1 212 ? -15.097 -13.968 3.862 1.00 91.75 212 ASP A CA 1
ATOM 1746 C C . ASP A 1 212 ? -16.352 -13.075 3.974 1.00 91.75 212 ASP A C 1
ATOM 1748 O O . ASP A 1 212 ? -17.072 -12.894 2.991 1.00 91.75 212 ASP A O 1
ATOM 1752 N N . ASP A 1 213 ? -16.626 -12.508 5.157 1.00 92.44 213 ASP A N 1
ATOM 1753 C CA . ASP A 1 213 ? -17.793 -11.662 5.453 1.00 92.44 213 ASP A CA 1
ATOM 1754 C C . ASP A 1 213 ? -17.457 -10.166 5.625 1.00 92.44 213 ASP A C 1
ATOM 1756 O O . ASP A 1 213 ? -18.303 -9.387 6.077 1.00 92.44 213 ASP A O 1
ATOM 1760 N N . ALA A 1 214 ? -16.248 -9.748 5.241 1.00 94.44 214 ALA A N 1
ATOM 1761 C CA . ALA A 1 214 ? -15.777 -8.368 5.333 1.00 94.44 214 ALA A CA 1
ATOM 1762 C C . ALA A 1 214 ? -15.320 -7.819 3.976 1.00 94.44 214 ALA A C 1
ATOM 1764 O O . ALA A 1 214 ? -15.043 -8.564 3.038 1.00 94.44 214 ALA A O 1
ATOM 1765 N N . VAL A 1 215 ? -15.232 -6.490 3.880 1.00 96.25 215 VAL A N 1
ATOM 1766 C CA . VAL A 1 215 ? -14.508 -5.841 2.782 1.00 96.25 215 VAL A CA 1
ATOM 1767 C C . VAL A 1 215 ? -13.021 -5.992 3.059 1.00 96.25 215 VAL A C 1
ATOM 1769 O O . VAL A 1 215 ? -12.548 -5.486 4.079 1.00 96.25 215 VAL A O 1
ATOM 1772 N N . ASN A 1 216 ? -12.287 -6.630 2.153 1.00 96.88 216 ASN A N 1
ATOM 1773 C CA . ASN A 1 216 ? -10.862 -6.890 2.339 1.00 96.88 216 ASN A CA 1
ATOM 1774 C C . ASN A 1 216 ? -10.002 -5.887 1.571 1.00 96.88 216 ASN A C 1
ATOM 1776 O O . ASN A 1 216 ? -10.133 -5.730 0.353 1.00 96.88 216 ASN A O 1
ATOM 1780 N N . ILE A 1 217 ? -9.091 -5.236 2.288 1.00 97.75 217 ILE A N 1
ATOM 1781 C CA . ILE A 1 217 ? -8.177 -4.232 1.752 1.00 97.75 217 ILE A CA 1
ATOM 1782 C C . ILE A 1 217 ? -6.741 -4.674 2.029 1.00 97.75 217 ILE A C 1
ATOM 1784 O O . ILE A 1 217 ? -6.371 -4.916 3.174 1.00 97.75 217 ILE A O 1
ATOM 1788 N N . LEU A 1 218 ? -5.918 -4.730 0.985 1.00 97.81 218 LEU A N 1
ATOM 1789 C CA . LEU A 1 218 ? -4.470 -4.838 1.134 1.00 97.81 218 LEU A CA 1
ATOM 1790 C C . LEU A 1 218 ? -3.862 -3.434 1.114 1.00 97.81 218 LEU A C 1
ATOM 1792 O O . LEU A 1 218 ? -3.978 -2.724 0.118 1.00 97.81 218 LEU A O 1
ATOM 1796 N N . PHE A 1 219 ? -3.201 -3.037 2.194 1.00 97.44 219 PHE A N 1
ATOM 1797 C CA . PHE A 1 219 ? -2.428 -1.804 2.273 1.00 97.44 219 PHE A CA 1
ATOM 1798 C C . PHE A 1 219 ? -0.948 -2.127 2.052 1.00 97.44 219 PHE A C 1
ATOM 1800 O O . PHE A 1 219 ? -0.303 -2.759 2.885 1.00 97.44 219 PHE A O 1
ATOM 1807 N N . VAL A 1 220 ? -0.394 -1.709 0.920 1.00 95.12 220 VAL A N 1
ATOM 1808 C CA . VAL A 1 220 ? 1.018 -1.888 0.587 1.00 95.12 220 VAL A CA 1
ATOM 1809 C C . VAL A 1 220 ? 1.760 -0.590 0.858 1.00 95.12 220 VAL A C 1
ATOM 1811 O O . VAL A 1 220 ? 1.506 0.428 0.218 1.00 95.12 220 VAL A O 1
ATOM 1814 N N . ASP A 1 221 ? 2.686 -0.629 1.803 1.00 92.56 221 ASP A N 1
ATOM 1815 C CA . ASP A 1 221 ? 3.481 0.528 2.185 1.00 92.56 221 ASP A CA 1
ATOM 1816 C C . ASP A 1 221 ? 4.863 0.490 1.520 1.00 92.56 221 ASP A C 1
ATOM 1818 O O . ASP A 1 221 ? 5.689 -0.368 1.831 1.00 92.56 221 ASP A O 1
ATOM 1822 N N . PHE A 1 222 ? 5.112 1.423 0.598 1.00 88.19 222 PHE A N 1
ATOM 1823 C CA . PHE A 1 222 ? 6.422 1.636 -0.030 1.00 88.19 222 PHE A CA 1
ATOM 1824 C C . PHE A 1 222 ? 7.226 2.760 0.615 1.00 88.19 222 PHE A C 1
ATOM 1826 O O . PHE A 1 222 ? 8.368 2.989 0.221 1.00 88.19 222 PHE A O 1
ATOM 1833 N N . VAL A 1 223 ? 6.668 3.457 1.607 1.00 81.56 223 VAL A N 1
ATOM 1834 C CA . VAL A 1 223 ? 7.338 4.579 2.272 1.00 81.56 223 VAL A CA 1
ATOM 1835 C C . VAL A 1 223 ? 8.350 4.048 3.279 1.00 81.56 223 VAL A C 1
ATOM 1837 O O . VAL A 1 223 ? 8.165 4.156 4.485 1.00 81.56 223 VAL A O 1
ATOM 1840 N N . ASN A 1 224 ? 9.434 3.439 2.802 1.00 75.94 224 ASN A N 1
ATOM 1841 C CA . ASN A 1 224 ? 10.480 2.933 3.678 1.00 75.94 224 ASN A CA 1
ATOM 1842 C C . ASN A 1 224 ? 11.901 3.205 3.153 1.00 75.94 224 ASN A C 1
ATOM 1844 O O . ASN A 1 224 ? 12.563 2.295 2.649 1.00 75.94 224 ASN A O 1
ATOM 1848 N N . PRO A 1 225 ? 12.414 4.433 3.346 1.00 65.00 225 PRO A N 1
ATOM 1849 C CA . PRO A 1 225 ? 13.730 4.826 2.853 1.00 65.00 225 PRO A CA 1
ATOM 1850 C C . PRO A 1 225 ? 14.875 4.187 3.655 1.00 65.00 225 PRO A C 1
ATOM 1852 O O . PRO A 1 225 ? 16.032 4.321 3.281 1.00 65.00 225 PRO A O 1
ATOM 1855 N N . LEU A 1 226 ? 14.578 3.500 4.768 1.00 63.94 226 LEU A N 1
ATOM 1856 C CA . LEU A 1 226 ? 15.586 2.868 5.623 1.00 63.94 226 LEU A CA 1
ATOM 1857 C C . LEU A 1 226 ? 16.318 1.718 4.928 1.00 63.94 226 LEU A C 1
ATOM 1859 O O . LEU A 1 226 ? 17.466 1.426 5.261 1.00 63.94 226 LEU A O 1
ATOM 1863 N N . PHE A 1 227 ? 15.615 1.002 4.050 1.00 57.72 227 PHE A N 1
ATOM 1864 C CA . PHE A 1 227 ? 16.034 -0.336 3.635 1.00 57.72 227 PHE A CA 1
ATOM 1865 C C . PHE A 1 227 ? 15.850 -0.605 2.141 1.00 57.72 227 PHE A C 1
ATOM 1867 O O . PHE A 1 227 ? 16.206 -1.687 1.688 1.00 57.72 227 PHE A O 1
ATOM 1874 N N . SER A 1 228 ? 15.287 0.322 1.357 1.00 63.03 228 SER A N 1
ATOM 1875 C CA . SER A 1 228 ? 15.147 0.092 -0.079 1.00 63.03 228 SER A CA 1
ATOM 1876 C C . SER A 1 228 ? 14.870 1.351 -0.894 1.00 63.03 228 SER A C 1
ATOM 1878 O O . SER A 1 228 ? 14.114 2.217 -0.466 1.00 63.03 228 SER A O 1
ATOM 1880 N N . ASP A 1 229 ? 15.382 1.372 -2.126 1.00 63.75 229 ASP A N 1
ATOM 1881 C CA . ASP A 1 229 ? 15.077 2.373 -3.155 1.00 63.75 229 ASP A CA 1
ATOM 1882 C C . ASP A 1 229 ? 13.724 2.107 -3.854 1.00 63.75 229 ASP A C 1
ATOM 1884 O O . ASP A 1 229 ? 13.554 2.388 -5.041 1.00 63.75 229 ASP A O 1
ATOM 1888 N N . LEU A 1 230 ? 12.724 1.558 -3.145 1.00 67.69 230 LEU A N 1
ATOM 1889 C CA . LEU A 1 230 ? 11.383 1.325 -3.718 1.00 67.69 230 LEU A CA 1
ATOM 1890 C C . LEU A 1 230 ? 10.662 2.624 -4.102 1.00 67.69 230 LEU A C 1
ATOM 1892 O O . LEU A 1 230 ? 9.652 2.568 -4.797 1.00 67.69 230 LEU A O 1
ATOM 1896 N N . ASN A 1 231 ? 11.200 3.781 -3.717 1.00 65.38 231 ASN A N 1
ATOM 1897 C CA . ASN A 1 231 ? 10.760 5.111 -4.143 1.00 65.38 231 ASN A CA 1
ATOM 1898 C C . ASN A 1 231 ? 10.756 5.231 -5.675 1.00 65.38 231 ASN A C 1
ATOM 1900 O O . ASN A 1 231 ? 9.973 5.981 -6.237 1.00 65.38 231 ASN A O 1
ATOM 1904 N N . LEU A 1 232 ? 11.560 4.423 -6.375 1.00 65.69 232 LEU A N 1
ATOM 1905 C CA . LEU A 1 232 ? 11.536 4.324 -7.837 1.00 65.69 232 LEU A CA 1
ATOM 1906 C C . LEU A 1 232 ? 10.198 3.833 -8.406 1.00 65.69 232 LEU A C 1
ATOM 1908 O O . LEU A 1 232 ? 9.967 3.963 -9.600 1.00 65.69 232 LEU A O 1
ATOM 1912 N N . LEU A 1 233 ? 9.316 3.265 -7.579 1.00 73.56 233 LEU A N 1
ATOM 1913 C CA . LEU A 1 233 ? 7.962 2.890 -7.979 1.00 73.56 233 LEU A CA 1
ATOM 1914 C C . LEU A 1 233 ? 6.964 4.058 -7.881 1.00 73.56 233 LEU A C 1
ATOM 1916 O O . LEU A 1 233 ? 5.796 3.889 -8.244 1.00 73.56 233 LEU A O 1
ATOM 1920 N N . ASP A 1 234 ? 7.395 5.242 -7.436 1.00 72.38 234 ASP A N 1
ATOM 1921 C CA . ASP A 1 234 ? 6.590 6.459 -7.530 1.00 72.38 234 ASP A CA 1
ATOM 1922 C C . ASP A 1 234 ? 6.197 6.712 -8.994 1.00 72.38 234 ASP A C 1
ATOM 1924 O O . ASP A 1 234 ? 6.969 6.485 -9.921 1.00 72.38 234 ASP A O 1
ATOM 1928 N N . ASN A 1 235 ? 4.959 7.150 -9.224 1.00 74.38 235 ASN A N 1
ATOM 1929 C CA . ASN A 1 235 ? 4.365 7.347 -10.556 1.00 74.38 235 ASN A CA 1
ATOM 1930 C C . ASN A 1 235 ? 4.094 6.073 -11.381 1.00 74.38 235 ASN A C 1
ATOM 1932 O O . ASN A 1 235 ? 3.344 6.144 -12.357 1.00 74.38 235 ASN A O 1
ATOM 1936 N N . HIS A 1 236 ? 4.524 4.885 -10.938 1.00 85.69 236 HIS A N 1
ATOM 1937 C CA . HIS A 1 236 ? 4.155 3.615 -11.585 1.00 85.69 236 HIS A CA 1
ATOM 1938 C C . HIS A 1 236 ? 2.717 3.160 -11.280 1.00 85.69 236 HIS A C 1
ATOM 1940 O O . HIS A 1 236 ? 2.295 2.094 -11.736 1.00 85.69 236 HIS A O 1
ATOM 1946 N N . GLY A 1 237 ? 1.954 3.944 -10.512 1.00 87.31 237 GLY A N 1
ATOM 1947 C CA . GLY A 1 237 ? 0.559 3.653 -10.185 1.00 87.31 237 GLY A CA 1
ATOM 1948 C C . GLY A 1 237 ? -0.456 3.972 -11.296 1.00 87.31 237 GLY A C 1
ATOM 1949 O O . GLY A 1 237 ? -1.597 3.499 -11.268 1.00 87.31 237 GLY A O 1
ATOM 1950 N N . LYS A 1 238 ? -0.077 4.744 -12.313 1.00 88.56 238 LYS A N 1
ATOM 1951 C CA . LYS A 1 238 ? -0.905 4.940 -13.516 1.00 88.56 238 LYS A CA 1
ATOM 1952 C C . LYS A 1 238 ? -0.539 3.874 -14.556 1.00 88.56 238 LYS A C 1
ATOM 1954 O O . LYS A 1 238 ? 0.605 3.455 -14.548 1.00 88.56 238 LYS A O 1
ATOM 1959 N N . PRO A 1 239 ? -1.438 3.442 -15.462 1.00 88.69 239 PRO A N 1
ATOM 1960 C CA . PRO A 1 239 ? -1.108 2.430 -16.470 1.00 88.69 239 PRO A CA 1
ATOM 1961 C C . PRO A 1 239 ? 0.122 2.821 -17.286 1.00 88.69 239 PRO A C 1
ATOM 1963 O O . PRO A 1 239 ? 1.010 2.010 -17.508 1.00 88.69 239 PRO A O 1
ATOM 1966 N N . PHE A 1 240 ? 0.202 4.092 -17.670 1.00 87.12 240 PHE A N 1
ATOM 1967 C CA . PHE A 1 240 ? 1.325 4.638 -18.410 1.00 87.12 240 PHE A CA 1
ATOM 1968 C C . PHE A 1 240 ? 1.756 5.973 -17.819 1.00 87.12 240 PHE A C 1
ATOM 1970 O O . PHE A 1 240 ? 0.933 6.725 -17.286 1.00 87.12 240 PHE A O 1
ATOM 1977 N N . GLN A 1 241 ? 3.038 6.278 -17.972 1.00 83.69 241 GLN A N 1
ATOM 1978 C CA . GLN A 1 241 ? 3.626 7.568 -17.642 1.00 83.69 241 GLN A CA 1
ATOM 1979 C C . GLN A 1 241 ? 4.494 8.057 -18.797 1.00 83.69 241 GLN A C 1
ATOM 1981 O O . GLN A 1 241 ? 5.083 7.256 -19.517 1.00 83.69 241 GLN A O 1
ATOM 1986 N N . MET A 1 242 ? 4.563 9.373 -18.978 1.00 80.81 242 MET A N 1
ATOM 1987 C CA . MET A 1 242 ? 5.445 9.980 -19.968 1.00 80.81 242 MET A CA 1
ATOM 1988 C C . MET A 1 242 ? 6.699 10.512 -19.291 1.00 80.81 242 MET A C 1
ATOM 1990 O O . MET A 1 242 ? 6.605 11.255 -18.315 1.00 80.81 242 MET A O 1
ATOM 1994 N N . PHE A 1 243 ? 7.862 10.185 -19.841 1.00 75.69 243 PHE A N 1
ATOM 1995 C CA . PHE A 1 243 ? 9.143 10.719 -19.393 1.00 75.69 243 PHE A CA 1
ATOM 1996 C C . PHE A 1 243 ? 10.067 10.883 -20.600 1.00 75.69 243 PHE A C 1
ATOM 1998 O O . PHE A 1 243 ? 10.155 9.988 -21.426 1.00 75.69 243 PHE A O 1
ATOM 2005 N N . HIS A 1 244 ? 10.707 12.046 -20.751 1.00 72.06 244 HIS A N 1
ATOM 2006 C CA . HIS A 1 244 ? 11.599 12.348 -21.887 1.00 72.06 244 HIS A CA 1
ATOM 2007 C C . HIS A 1 244 ? 11.022 12.029 -23.284 1.00 72.06 244 HIS A C 1
ATOM 2009 O O . HIS A 1 244 ? 11.754 11.710 -24.212 1.00 72.06 244 HIS A O 1
ATOM 2015 N N . SER A 1 245 ? 9.709 12.211 -23.458 1.00 76.19 245 SER A N 1
ATOM 2016 C CA . SER A 1 245 ? 8.957 11.885 -24.684 1.00 76.19 245 SER A CA 1
ATOM 2017 C C . SER A 1 245 ? 8.758 10.397 -24.971 1.00 76.19 245 SER A C 1
ATOM 2019 O O . SER A 1 245 ? 8.219 10.066 -26.020 1.00 76.19 245 SER A O 1
ATOM 2021 N N . ASP A 1 246 ? 9.099 9.515 -24.042 1.00 78.56 246 ASP A N 1
ATOM 2022 C CA . ASP A 1 246 ? 8.768 8.099 -24.119 1.00 78.56 246 ASP A CA 1
ATOM 2023 C C . ASP A 1 246 ? 7.596 7.774 -23.196 1.00 78.56 246 ASP A C 1
ATOM 2025 O O . ASP A 1 246 ? 7.359 8.446 -22.185 1.00 78.56 246 ASP A O 1
ATOM 2029 N N . ILE A 1 247 ? 6.847 6.734 -23.556 1.00 84.12 247 ILE A N 1
ATOM 2030 C CA . ILE A 1 247 ? 5.766 6.200 -22.732 1.00 84.12 247 ILE A CA 1
ATOM 2031 C C . ILE A 1 247 ? 6.297 4.970 -22.006 1.00 84.12 247 ILE A C 1
ATOM 2033 O O . ILE A 1 247 ? 6.656 3.977 -22.633 1.00 84.12 247 ILE A O 1
ATOM 2037 N N . TYR A 1 248 ? 6.308 5.019 -20.681 1.00 84.81 248 TYR A N 1
ATOM 2038 C CA . TYR A 1 248 ? 6.716 3.911 -19.829 1.00 84.81 248 TYR A CA 1
ATOM 2039 C C . TYR A 1 248 ? 5.509 3.260 -19.177 1.00 84.81 248 TYR A C 1
ATOM 2041 O O . TYR A 1 248 ? 4.526 3.921 -18.828 1.00 84.81 248 TYR A O 1
ATOM 2049 N N . THR A 1 249 ? 5.615 1.955 -18.966 1.00 88.06 249 THR A N 1
ATOM 2050 C CA . THR A 1 249 ? 4.606 1.192 -18.240 1.00 88.06 249 THR A CA 1
ATOM 2051 C C . THR A 1 249 ? 4.656 1.479 -16.740 1.00 88.06 249 THR A C 1
ATOM 2053 O O . THR A 1 249 ? 5.705 1.438 -16.090 1.00 88.06 249 THR A O 1
ATOM 2056 N N . GLY A 1 250 ? 3.486 1.715 -16.152 1.00 90.19 250 GLY A N 1
ATOM 2057 C CA . GLY A 1 250 ? 3.327 1.723 -14.708 1.00 90.19 250 GLY A CA 1
ATOM 2058 C C . GLY A 1 250 ? 3.149 0.317 -14.163 1.00 90.19 250 GLY A C 1
ATOM 2059 O O . GLY A 1 250 ? 2.050 -0.242 -14.134 1.00 90.19 250 GLY A O 1
ATOM 2060 N N . ASN A 1 251 ? 4.261 -0.250 -13.706 1.00 90.00 251 ASN A N 1
ATOM 2061 C CA . ASN A 1 251 ? 4.332 -1.616 -13.206 1.00 90.00 251 ASN A CA 1
ATOM 2062 C C . ASN A 1 251 ? 3.337 -1.903 -12.064 1.00 90.00 251 ASN A C 1
ATOM 2064 O O . ASN A 1 251 ? 2.795 -3.003 -12.005 1.00 90.00 251 ASN A O 1
ATOM 2068 N N . ILE A 1 252 ? 3.029 -0.938 -11.184 1.00 92.50 252 ILE A N 1
ATOM 2069 C CA . ILE A 1 252 ? 2.034 -1.158 -10.117 1.00 92.50 252 ILE A CA 1
ATOM 2070 C C . ILE A 1 252 ? 0.655 -1.427 -10.726 1.00 92.50 252 ILE A C 1
ATOM 2072 O O . ILE A 1 252 ? -0.008 -2.389 -10.342 1.00 92.50 252 ILE A O 1
ATOM 2076 N N . TRP A 1 253 ? 0.236 -0.620 -11.703 1.00 93.56 253 TRP A N 1
ATOM 2077 C CA . TRP A 1 253 ? -1.076 -0.771 -12.332 1.00 93.56 253 TRP A CA 1
ATOM 2078 C C . TRP A 1 253 ? -1.214 -2.124 -13.044 1.00 93.56 253 TRP A C 1
ATOM 2080 O O . TRP A 1 253 ? -2.190 -2.848 -12.829 1.00 93.56 253 TRP A O 1
ATOM 2090 N N . PHE A 1 254 ? -0.218 -2.502 -13.850 1.00 93.25 254 PHE A N 1
ATOM 2091 C CA . PHE A 1 254 ? -0.258 -3.758 -14.603 1.00 93.25 254 PHE A CA 1
ATOM 2092 C C . PHE A 1 254 ? -0.144 -4.991 -13.697 1.00 93.25 254 PHE A C 1
ATOM 2094 O O . PHE A 1 254 ? -0.858 -5.971 -13.909 1.00 93.25 254 PHE A O 1
ATOM 2101 N N . ALA A 1 255 ? 0.618 -4.929 -12.599 1.00 94.38 255 ALA A N 1
ATOM 2102 C CA . ALA A 1 255 ? 0.637 -6.008 -11.608 1.00 94.38 255 ALA A CA 1
ATOM 2103 C C . ALA A 1 255 ? -0.757 -6.296 -11.017 1.00 94.38 255 ALA A C 1
ATOM 2105 O O . ALA A 1 255 ? -1.052 -7.432 -10.624 1.00 94.38 255 ALA A O 1
ATOM 2106 N N . MET A 1 256 ? -1.621 -5.277 -10.950 1.00 94.94 256 MET A N 1
ATOM 2107 C CA . MET A 1 256 ? -2.990 -5.407 -10.456 1.00 94.94 256 MET A CA 1
ATOM 2108 C C . MET A 1 256 ? -3.969 -5.875 -11.537 1.00 94.94 256 MET A C 1
ATOM 2110 O O . MET A 1 256 ? -4.797 -6.739 -11.243 1.00 94.94 256 MET A O 1
ATOM 2114 N N . TYR A 1 257 ? -3.892 -5.341 -12.760 1.00 94.50 257 TYR A N 1
ATOM 2115 C CA . TYR A 1 257 ? -4.973 -5.480 -13.749 1.00 94.50 257 TYR A CA 1
ATOM 2116 C C . TYR A 1 257 ? -4.662 -6.259 -15.024 1.00 94.50 257 TYR A C 1
ATOM 2118 O O . TYR A 1 257 ? -5.589 -6.510 -15.798 1.00 94.50 257 TYR A O 1
ATOM 2126 N N . SER A 1 258 ? -3.418 -6.669 -15.252 1.00 93.25 258 SER A N 1
ATOM 2127 C CA . SER A 1 258 ? -3.091 -7.475 -16.427 1.00 93.25 258 SER A CA 1
ATOM 2128 C C . SER A 1 258 ? -3.834 -8.808 -16.467 1.00 93.25 258 SER A C 1
ATOM 2130 O O . SER A 1 258 ? -4.309 -9.324 -15.449 1.00 93.25 258 SER A O 1
ATOM 2132 N N . LYS A 1 259 ? -3.882 -9.412 -17.653 1.00 93.38 259 LYS A N 1
ATOM 2133 C CA . LYS A 1 259 ? -4.302 -10.805 -17.839 1.00 93.38 259 LYS A CA 1
ATOM 2134 C C . LYS A 1 259 ? -3.129 -11.687 -18.231 1.00 93.38 259 LYS A C 1
ATOM 2136 O O . LYS A 1 259 ? -2.198 -11.249 -18.905 1.00 93.38 259 LYS A O 1
ATOM 2141 N N . LYS A 1 260 ? -3.219 -12.970 -17.894 1.00 94.50 260 LYS A N 1
ATOM 2142 C CA . LYS A 1 260 ? -2.289 -13.977 -18.397 1.00 94.50 260 LYS A CA 1
ATOM 2143 C C . LYS A 1 260 ? -2.254 -13.948 -19.930 1.00 94.50 260 LYS A C 1
ATOM 2145 O O . LYS A 1 260 ? -3.293 -13.925 -20.589 1.00 94.50 260 LYS A O 1
ATOM 2150 N N . ASN A 1 261 ? -1.049 -14.031 -20.485 1.00 93.88 261 ASN A N 1
ATOM 2151 C CA . ASN A 1 261 ? -0.693 -13.917 -21.901 1.00 93.88 261 ASN A CA 1
ATOM 2152 C C . ASN A 1 261 ? -0.795 -12.513 -22.518 1.00 93.88 261 ASN A C 1
ATOM 2154 O O . ASN A 1 261 ? -0.567 -12.390 -23.723 1.00 93.88 261 ASN A O 1
ATOM 2158 N N . GLU A 1 262 ? -1.115 -11.476 -21.745 1.00 92.69 262 GLU A N 1
ATOM 2159 C CA . GLU A 1 262 ? -1.054 -10.093 -22.219 1.00 92.69 262 GLU A CA 1
ATOM 2160 C C . GLU A 1 262 ? 0.402 -9.660 -22.437 1.00 92.69 262 GLU A C 1
ATOM 2162 O O . GLU A 1 262 ? 1.278 -10.010 -21.648 1.00 92.69 262 GLU A O 1
ATOM 2167 N N . ASN A 1 263 ? 0.663 -8.913 -23.512 1.00 90.06 263 ASN A N 1
ATOM 2168 C CA . ASN A 1 263 ? 1.990 -8.370 -23.796 1.00 90.06 263 ASN A CA 1
ATOM 2169 C C . ASN A 1 263 ? 2.104 -6.968 -23.196 1.00 90.06 263 ASN A C 1
ATOM 2171 O O . ASN A 1 263 ? 1.368 -6.067 -23.597 1.00 90.06 263 ASN A O 1
ATOM 2175 N N . ILE A 1 264 ? 3.039 -6.785 -22.270 1.00 89.19 264 ILE A N 1
ATOM 2176 C CA . ILE A 1 264 ? 3.279 -5.533 -21.556 1.00 89.19 264 ILE A CA 1
ATOM 2177 C C . ILE A 1 264 ? 4.511 -4.848 -22.153 1.00 89.19 264 ILE A C 1
ATOM 2179 O O . ILE A 1 264 ? 5.618 -5.382 -22.040 1.00 89.19 264 ILE A O 1
ATOM 2183 N N . PRO A 1 265 ? 4.355 -3.685 -22.804 1.00 85.62 265 PRO A N 1
ATOM 2184 C CA . PRO A 1 265 ? 5.490 -2.926 -23.312 1.00 85.62 265 PRO A CA 1
ATOM 2185 C C . PRO A 1 265 ? 6.103 -2.088 -22.185 1.00 85.62 265 PRO A C 1
ATOM 2187 O O . PRO A 1 265 ? 5.458 -1.167 -21.699 1.00 85.62 265 PRO A O 1
ATOM 2190 N N . PHE A 1 266 ? 7.335 -2.353 -21.751 1.00 82.94 266 PHE A N 1
ATOM 2191 C CA . PHE A 1 266 ? 7.936 -1.570 -20.656 1.00 82.94 266 PHE A CA 1
ATOM 2192 C C . PHE A 1 266 ? 8.289 -0.132 -21.046 1.00 82.94 266 PHE A C 1
ATOM 2194 O O . PHE A 1 266 ? 8.120 0.783 -20.238 1.00 82.94 266 PHE A O 1
ATOM 2201 N N . ASN A 1 267 ? 8.671 0.072 -22.304 1.00 81.81 267 ASN A N 1
ATOM 2202 C CA . ASN A 1 267 ? 8.866 1.374 -22.926 1.00 81.81 267 ASN A CA 1
ATOM 2203 C C . ASN A 1 267 ? 8.274 1.346 -24.343 1.00 81.81 267 ASN A C 1
ATOM 2205 O O . ASN A 1 267 ? 8.393 0.349 -25.062 1.00 81.81 267 ASN A O 1
ATOM 2209 N N . ILE A 1 268 ? 7.643 2.447 -24.737 1.00 76.19 268 ILE A N 1
ATOM 2210 C CA . ILE A 1 268 ? 7.264 2.759 -26.111 1.00 76.19 268 ILE A CA 1
ATOM 2211 C C . ILE A 1 268 ? 7.926 4.094 -26.448 1.00 76.19 268 ILE A C 1
ATOM 2213 O O . ILE A 1 268 ? 7.439 5.156 -26.047 1.00 76.19 268 ILE A O 1
ATOM 2217 N N . GLY A 1 269 ? 9.039 4.030 -27.174 1.00 71.06 269 GLY A N 1
ATOM 2218 C CA . GLY A 1 269 ? 9.729 5.224 -27.630 1.00 71.06 269 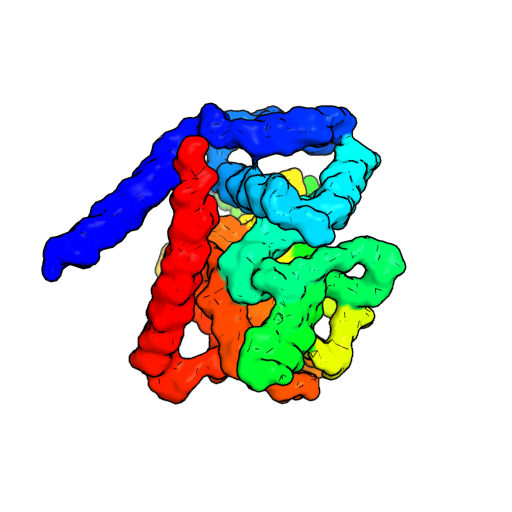GLY A CA 1
ATOM 2219 C C . GLY A 1 269 ? 8.969 5.905 -28.765 1.00 71.06 269 GLY A C 1
ATOM 2220 O O . GLY A 1 269 ? 8.562 5.253 -29.731 1.00 71.06 269 GLY A O 1
ATOM 2221 N N . LEU A 1 270 ? 8.751 7.219 -28.651 1.00 65.75 270 LEU A N 1
ATOM 2222 C CA . LEU A 1 270 ? 8.081 7.991 -29.711 1.00 65.75 270 LEU A CA 1
ATOM 2223 C C . LEU A 1 270 ? 9.027 8.317 -30.874 1.00 65.75 270 LEU A C 1
ATOM 2225 O O . LEU A 1 270 ? 8.578 8.449 -32.011 1.00 65.75 270 LEU A O 1
ATOM 2229 N N . TYR A 1 271 ? 10.328 8.439 -30.592 1.00 62.06 271 TYR A N 1
ATOM 2230 C CA . TYR A 1 271 ? 11.347 8.852 -31.567 1.00 62.06 271 TYR A CA 1
ATOM 2231 C C . TYR A 1 271 ? 12.434 7.799 -31.811 1.00 62.06 271 TYR A C 1
ATOM 2233 O O . TYR A 1 271 ? 13.077 7.822 -32.859 1.00 62.06 271 TYR A O 1
ATOM 2241 N N . CYS A 1 272 ? 12.609 6.858 -30.882 1.00 54.91 272 CYS A N 1
ATOM 2242 C CA . CYS A 1 272 ? 13.513 5.721 -31.012 1.00 54.91 272 CYS A CA 1
ATOM 2243 C C . CYS A 1 272 ? 12.718 4.418 -30.845 1.00 54.91 272 CYS A C 1
ATOM 2245 O O . CYS A 1 272 ? 11.828 4.369 -29.996 1.00 54.91 272 CYS A O 1
ATOM 2247 N N . PRO A 1 273 ? 13.013 3.356 -31.617 1.00 58.53 273 PRO A N 1
ATOM 2248 C CA . PRO A 1 273 ? 12.401 2.054 -31.385 1.00 58.53 273 PRO A CA 1
ATOM 2249 C C . PRO A 1 273 ? 12.690 1.602 -29.952 1.00 58.53 273 PRO A C 1
ATOM 2251 O O . PRO A 1 273 ? 13.830 1.696 -29.499 1.00 58.53 273 PRO A O 1
ATOM 2254 N N . SER A 1 274 ? 11.670 1.101 -29.253 1.00 59.47 274 SER A N 1
ATOM 2255 C CA . SER A 1 274 ? 11.869 0.489 -27.938 1.00 59.47 274 SER A CA 1
ATOM 2256 C C . SER A 1 274 ? 12.852 -0.675 -28.060 1.00 59.47 274 SER A C 1
ATOM 2258 O O . SER A 1 274 ? 12.664 -1.571 -28.887 1.00 59.47 274 SER A O 1
ATOM 2260 N N . TYR A 1 275 ? 13.914 -0.643 -27.256 1.00 61.00 275 TYR A N 1
ATOM 2261 C CA . TYR A 1 275 ? 14.928 -1.699 -27.222 1.00 61.00 275 TYR A CA 1
ATOM 2262 C C . TYR A 1 275 ? 14.480 -2.906 -26.385 1.00 61.00 275 TYR A C 1
ATOM 2264 O O . TYR A 1 275 ? 15.063 -3.985 -26.4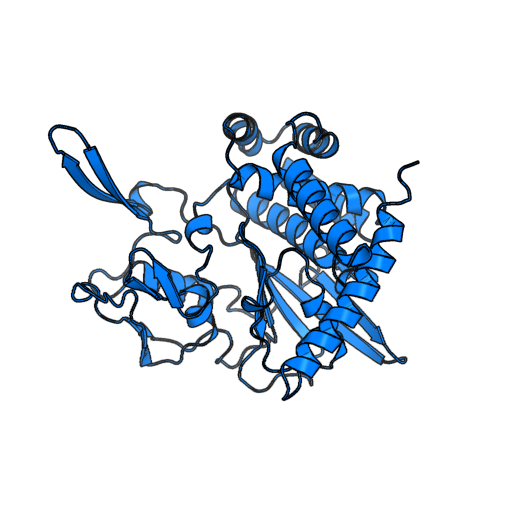96 1.00 61.00 275 TYR A O 1
ATOM 2272 N N . GLU A 1 276 ? 13.425 -2.753 -25.580 1.00 69.44 276 GLU A N 1
ATOM 2273 C CA . GLU A 1 276 ? 12.909 -3.811 -24.721 1.00 69.44 276 GLU A CA 1
ATOM 2274 C C . GLU A 1 276 ? 11.799 -4.602 -25.411 1.00 69.44 276 GLU A C 1
ATOM 2276 O O . GLU A 1 276 ? 10.792 -4.062 -25.878 1.00 69.44 276 GLU A O 1
ATOM 2281 N N . LYS A 1 277 ? 11.959 -5.928 -25.442 1.00 76.06 277 LYS A N 1
ATOM 2282 C CA . LYS A 1 277 ? 10.886 -6.815 -25.892 1.00 76.06 277 LYS A CA 1
ATOM 2283 C C . LYS A 1 277 ? 9.707 -6.713 -24.918 1.00 76.06 277 LYS A C 1
ATOM 2285 O O . LYS A 1 277 ? 9.929 -6.759 -23.707 1.00 76.06 277 LYS A O 1
ATOM 2290 N N . PRO A 1 278 ? 8.459 -6.645 -25.416 1.00 84.75 278 PRO A N 1
ATOM 2291 C CA . PRO A 1 278 ? 7.293 -6.728 -24.552 1.00 84.75 278 PRO A CA 1
ATOM 2292 C C . PRO A 1 278 ? 7.324 -8.013 -23.724 1.00 84.75 278 PRO A C 1
ATOM 2294 O O . PRO A 1 278 ? 7.573 -9.097 -24.257 1.00 84.75 278 PRO A O 1
ATOM 2297 N N . TYR A 1 279 ? 7.035 -7.897 -22.433 1.00 88.38 279 TYR A N 1
ATOM 2298 C CA . TYR A 1 279 ? 6.928 -9.051 -21.553 1.00 88.38 279 TYR A CA 1
ATOM 2299 C C . TYR A 1 279 ? 5.552 -9.684 -21.675 1.00 88.38 279 TYR A C 1
ATOM 2301 O O . TYR A 1 279 ? 4.532 -9.004 -21.580 1.00 88.38 279 TYR A O 1
ATOM 2309 N N . LYS A 1 280 ? 5.510 -11.000 -21.867 1.00 92.12 280 LYS A N 1
ATOM 2310 C CA . LYS A 1 280 ? 4.256 -11.745 -21.905 1.00 92.12 280 LYS A CA 1
ATOM 2311 C C . LYS A 1 280 ? 3.898 -12.208 -20.496 1.00 92.12 280 LYS A C 1
ATOM 2313 O O . LYS A 1 280 ? 4.573 -13.074 -19.949 1.00 92.12 280 LYS A O 1
ATOM 2318 N N . MET A 1 281 ? 2.816 -11.672 -19.937 1.00 92.12 281 MET A N 1
ATOM 2319 C CA . MET A 1 281 ? 2.351 -11.996 -18.586 1.00 92.12 281 MET A CA 1
ATOM 2320 C C . MET A 1 281 ? 2.123 -13.497 -18.405 1.00 92.12 281 MET A C 1
ATOM 2322 O O . MET A 1 281 ? 1.345 -14.114 -19.133 1.00 92.12 281 MET A O 1
ATOM 2326 N N . GLU A 1 282 ? 2.744 -14.091 -17.391 1.00 92.62 282 GLU A N 1
ATOM 2327 C CA . GLU A 1 282 ? 2.590 -15.524 -17.098 1.00 92.62 282 GLU A CA 1
ATOM 2328 C C . GLU A 1 282 ? 1.405 -15.830 -16.165 1.00 92.62 282 GLU A C 1
ATOM 2330 O O . GLU A 1 282 ? 0.949 -16.975 -16.068 1.00 92.62 282 GLU A O 1
ATOM 2335 N N . TYR A 1 283 ? 0.865 -14.795 -15.524 1.00 92.06 283 TYR A N 1
ATOM 2336 C CA . TYR A 1 283 ? -0.187 -14.853 -14.515 1.00 92.06 283 TYR A CA 1
ATOM 2337 C C . TYR A 1 283 ? -1.184 -13.702 -14.695 1.00 92.06 283 TYR A C 1
ATOM 2339 O O . TYR A 1 283 ? -0.902 -12.702 -15.354 1.00 92.06 283 TYR A O 1
ATOM 2347 N N . ASP A 1 284 ? -2.366 -13.858 -14.103 1.00 93.50 284 ASP A N 1
ATOM 2348 C CA . ASP A 1 284 ? -3.347 -12.782 -14.007 1.00 93.50 284 ASP A CA 1
ATOM 2349 C C . ASP A 1 284 ? -2.939 -11.778 -12.923 1.00 93.50 284 ASP A C 1
ATOM 2351 O O . ASP A 1 284 ? -2.406 -12.138 -11.867 1.00 93.50 284 ASP A O 1
ATOM 2355 N N . GLY A 1 285 ? -3.228 -10.506 -13.176 1.00 93.69 285 GLY A N 1
ATOM 2356 C CA . GLY A 1 285 ? -3.107 -9.424 -12.213 1.00 93.69 285 GLY A CA 1
ATOM 2357 C C . GLY A 1 285 ? -3.846 -9.720 -10.903 1.00 93.69 285 GLY A C 1
ATOM 2358 O O . GLY A 1 285 ? -4.833 -10.464 -10.851 1.00 93.69 285 GLY A O 1
ATOM 2359 N N . LYS A 1 286 ? -3.368 -9.139 -9.798 1.00 93.69 286 LYS A N 1
ATOM 2360 C CA . LYS A 1 286 ? -3.878 -9.482 -8.461 1.00 93.69 286 LYS A CA 1
ATOM 2361 C C . LYS A 1 286 ? -5.379 -9.217 -8.313 1.00 93.69 286 LYS A C 1
ATOM 2363 O O . LYS A 1 286 ? -6.072 -9.947 -7.609 1.00 93.69 286 LYS A O 1
ATOM 2368 N N . LEU A 1 287 ? -5.875 -8.194 -9.005 1.00 93.38 287 LEU A N 1
ATOM 2369 C CA . LEU A 1 287 ? -7.258 -7.732 -8.976 1.00 93.38 287 LEU A CA 1
ATOM 2370 C C . LEU A 1 287 ? -8.112 -8.269 -10.136 1.00 93.38 287 LEU A C 1
ATOM 2372 O O . LEU A 1 287 ? -9.292 -7.921 -10.236 1.00 93.38 287 LEU A O 1
ATOM 2376 N N . THR A 1 288 ? -7.552 -9.135 -10.985 1.00 89.25 288 THR A N 1
ATOM 2377 C CA . THR A 1 288 ? -8.275 -9.867 -12.040 1.00 89.25 288 THR A CA 1
ATOM 2378 C C . THR A 1 288 ? -8.429 -11.355 -11.732 1.00 89.25 288 THR A C 1
ATOM 2380 O O . THR A 1 288 ? -9.365 -11.980 -12.234 1.00 89.25 288 THR A O 1
ATOM 2383 N N . LYS A 1 289 ? -7.586 -11.921 -10.856 1.00 86.81 289 LYS A N 1
ATOM 2384 C CA . LYS A 1 289 ? -7.721 -13.303 -10.371 1.00 86.81 289 LYS A CA 1
ATOM 2385 C C . LYS A 1 289 ? -8.798 -13.460 -9.291 1.00 86.81 289 LYS A C 1
ATOM 2387 O O . LYS A 1 289 ? -9.249 -12.503 -8.653 1.00 86.81 289 LYS A O 1
ATOM 2392 N N . LYS A 1 290 ? -9.216 -14.707 -9.050 1.00 86.94 290 LYS A N 1
ATOM 2393 C CA . LYS A 1 290 ? -10.120 -15.056 -7.943 1.00 86.94 290 LYS A CA 1
ATOM 2394 C C . LYS A 1 290 ? -9.387 -14.874 -6.604 1.00 86.94 290 LYS A C 1
ATOM 2396 O O . LYS A 1 290 ? -8.731 -15.788 -6.134 1.00 86.94 290 LYS A O 1
ATOM 2401 N N . SER A 1 291 ? -9.525 -13.687 -6.021 1.00 89.00 291 SER A N 1
ATOM 2402 C CA . SER A 1 291 ? -8.914 -13.262 -4.749 1.00 89.00 291 SER A CA 1
ATOM 2403 C C . SER A 1 291 ? -9.979 -12.797 -3.750 1.00 89.00 291 SER A C 1
ATOM 2405 O O . SER A 1 291 ? -11.016 -12.294 -4.182 1.00 89.00 291 SER A O 1
ATOM 2407 N N . LYS A 1 292 ? -9.768 -12.965 -2.441 1.00 92.25 292 LYS A N 1
ATOM 2408 C CA . LYS A 1 292 ? -10.548 -12.385 -1.332 1.00 92.25 292 LYS A CA 1
ATOM 2409 C C . LYS A 1 292 ? -10.476 -10.862 -1.272 1.00 92.25 292 LYS A C 1
ATOM 2411 O O . LYS A 1 292 ? -11.378 -10.254 -0.708 1.00 92.25 292 LYS A O 1
ATOM 2416 N N . LEU A 1 293 ? -9.449 -10.261 -1.872 1.00 94.94 293 LEU A N 1
ATOM 2417 C CA . LEU A 1 293 ? -9.250 -8.817 -1.899 1.00 94.94 293 LEU A CA 1
ATOM 2418 C C . LEU A 1 293 ? -10.331 -8.107 -2.706 1.00 94.94 293 LEU A C 1
ATOM 2420 O O . LEU A 1 293 ? -10.641 -8.502 -3.832 1.00 94.94 293 LEU A O 1
ATOM 2424 N N . ASP A 1 294 ? -10.826 -7.006 -2.152 1.00 96.00 294 ASP A N 1
ATOM 2425 C CA . ASP A 1 294 ? -11.706 -6.065 -2.838 1.00 96.00 294 ASP A CA 1
ATOM 2426 C C . ASP A 1 294 ? -10.944 -4.820 -3.293 1.00 96.00 294 ASP A C 1
ATOM 2428 O O . ASP A 1 294 ? -11.215 -4.300 -4.377 1.00 96.00 294 ASP A O 1
ATOM 2432 N N . PHE A 1 295 ? -9.978 -4.369 -2.486 1.00 97.00 295 PHE A N 1
ATOM 2433 C CA . PHE A 1 295 ? -9.188 -3.172 -2.759 1.00 97.00 295 PHE A CA 1
ATOM 2434 C C . PHE A 1 295 ? -7.704 -3.370 -2.452 1.00 97.00 295 PHE A C 1
ATOM 2436 O O . PHE A 1 295 ? -7.332 -4.130 -1.556 1.00 97.00 295 PHE A O 1
ATOM 2443 N N . VAL A 1 296 ? -6.859 -2.623 -3.163 1.00 97.31 296 VAL A N 1
ATOM 2444 C CA . VAL A 1 296 ? -5.443 -2.447 -2.817 1.00 97.31 296 VAL A CA 1
ATOM 2445 C C . VAL A 1 296 ? -5.144 -0.958 -2.713 1.00 97.31 296 VAL A C 1
ATOM 2447 O O . VAL A 1 296 ? -5.507 -0.187 -3.601 1.00 97.31 296 VAL A O 1
ATOM 2450 N N . ILE A 1 297 ? -4.488 -0.555 -1.630 1.00 96.56 297 ILE A N 1
ATOM 2451 C CA . ILE A 1 297 ? -3.977 0.799 -1.423 1.00 96.56 297 ILE A CA 1
ATOM 2452 C C . ILE A 1 297 ? -2.458 0.713 -1.459 1.00 96.56 297 ILE A C 1
ATOM 2454 O O . ILE A 1 297 ? -1.882 -0.033 -0.678 1.00 96.56 297 ILE A O 1
ATOM 2458 N N . PHE A 1 298 ? -1.812 1.480 -2.327 1.00 94.25 298 PHE A N 1
ATOM 2459 C CA . PHE A 1 298 ? -0.363 1.647 -2.308 1.00 94.25 298 PHE A CA 1
ATOM 2460 C C . PHE A 1 298 ? -0.029 3.014 -1.729 1.00 94.25 298 PHE A C 1
ATOM 2462 O O . PHE A 1 298 ? -0.408 4.026 -2.313 1.00 94.25 298 PHE A O 1
ATOM 2469 N N . ASN A 1 299 ? 0.661 3.041 -0.592 1.00 91.12 299 ASN A N 1
ATOM 2470 C CA . ASN A 1 299 ? 1.204 4.258 0.003 1.00 91.12 299 ASN A CA 1
ATOM 2471 C C . ASN A 1 299 ? 2.637 4.465 -0.488 1.00 91.12 299 ASN A C 1
ATOM 2473 O O . ASN A 1 299 ? 3.482 3.584 -0.321 1.00 91.12 299 ASN A O 1
ATOM 2477 N N . THR A 1 300 ? 2.902 5.619 -1.088 1.00 87.00 300 THR A N 1
ATOM 2478 C CA . THR A 1 300 ? 4.197 5.996 -1.662 1.00 87.00 300 THR A CA 1
ATOM 2479 C C . THR A 1 300 ? 4.604 7.401 -1.198 1.00 87.00 300 THR A C 1
ATOM 2481 O O . THR A 1 300 ? 3.871 8.071 -0.456 1.00 87.00 300 THR A O 1
ATOM 2484 N N . PHE A 1 301 ? 5.797 7.870 -1.577 1.00 77.31 301 PHE A N 1
ATOM 2485 C CA . PHE A 1 301 ? 6.259 9.198 -1.157 1.00 77.31 301 PHE A CA 1
ATOM 2486 C C . PHE A 1 301 ? 5.427 10.303 -1.819 1.00 77.31 301 PHE A C 1
ATOM 2488 O O . PHE A 1 301 ? 5.039 11.269 -1.151 1.00 77.31 301 PHE A O 1
ATOM 2495 N N . GLU A 1 302 ? 5.060 10.109 -3.085 1.00 73.69 302 GLU A N 1
ATOM 2496 C CA . GLU A 1 302 ? 4.237 11.034 -3.872 1.00 73.69 302 GLU A CA 1
ATOM 2497 C C . GLU A 1 302 ? 2.750 11.026 -3.493 1.00 73.69 302 GLU A C 1
ATOM 2499 O O . GLU A 1 302 ? 2.057 12.035 -3.667 1.00 73.69 302 GLU A O 1
ATOM 2504 N N . GLY A 1 303 ? 2.244 9.920 -2.941 1.00 80.69 303 GLY A N 1
ATOM 2505 C CA . GLY A 1 303 ? 0.858 9.845 -2.499 1.00 80.69 303 GLY A CA 1
ATOM 2506 C C . GLY A 1 303 ? 0.315 8.432 -2.339 1.00 80.69 303 GLY A C 1
ATOM 2507 O O . GLY A 1 303 ? 1.056 7.482 -2.113 1.00 80.69 303 GLY A O 1
ATOM 2508 N N . SER A 1 304 ? -1.007 8.300 -2.417 1.00 88.12 304 SER A N 1
ATOM 2509 C CA . SER A 1 304 ? -1.694 7.010 -2.343 1.00 88.12 304 SER A CA 1
ATOM 2510 C C . SER A 1 304 ? -2.418 6.667 -3.642 1.00 88.12 304 SER A C 1
ATOM 2512 O O . SER A 1 304 ? -3.277 7.429 -4.093 1.00 88.12 304 SER A O 1
ATOM 2514 N N . TYR A 1 305 ? -2.132 5.481 -4.181 1.00 92.12 305 TYR A N 1
ATOM 2515 C CA . TYR A 1 305 ? -2.893 4.871 -5.273 1.00 92.12 305 TYR A CA 1
ATOM 2516 C C . TYR A 1 305 ? -3.920 3.901 -4.703 1.00 92.12 305 TYR A C 1
ATOM 2518 O O . TYR A 1 305 ? -3.604 3.118 -3.808 1.00 92.12 305 TYR A O 1
ATOM 2526 N N . ILE A 1 306 ? -5.150 3.939 -5.213 1.00 94.31 306 ILE A N 1
ATOM 2527 C CA . ILE A 1 306 ? -6.242 3.096 -4.712 1.00 94.31 306 ILE A CA 1
ATOM 2528 C C . ILE A 1 306 ? -6.860 2.340 -5.881 1.00 94.31 306 ILE A C 1
ATOM 2530 O O . ILE A 1 306 ? -7.306 2.957 -6.848 1.00 94.31 306 ILE A O 1
ATOM 2534 N N . TYR A 1 307 ? -6.931 1.019 -5.766 1.00 95.12 307 TYR A N 1
ATOM 2535 C CA . TYR A 1 307 ? -7.413 0.117 -6.806 1.00 95.12 307 TYR A CA 1
ATOM 2536 C C . TYR A 1 307 ? -8.568 -0.745 -6.306 1.00 95.12 307 TYR A C 1
ATOM 2538 O O . TYR A 1 307 ? -8.538 -1.211 -5.169 1.00 95.12 307 TYR A O 1
ATOM 2546 N N . GLU A 1 308 ? -9.560 -0.980 -7.162 1.00 95.00 308 GLU A N 1
ATOM 2547 C CA . GLU A 1 308 ? -10.692 -1.878 -6.922 1.00 95.00 308 GLU A CA 1
ATOM 2548 C C . GLU A 1 308 ? -10.603 -3.119 -7.799 1.00 95.00 308 GLU A C 1
ATOM 2550 O O . GLU A 1 308 ? -10.301 -3.053 -8.988 1.00 95.00 308 GLU A O 1
ATOM 2555 N N . LYS A 1 309 ? -10.945 -4.270 -7.232 1.00 93.06 309 LYS A N 1
ATOM 2556 C CA . LYS A 1 309 ? -11.032 -5.521 -7.976 1.00 93.06 309 LYS A CA 1
ATOM 2557 C C . LYS A 1 309 ? -11.928 -5.401 -9.216 1.00 93.06 309 LYS A C 1
ATOM 2559 O O . LYS A 1 309 ? -13.073 -4.979 -9.117 1.00 93.06 309 LYS A O 1
ATOM 2564 N N . ASN A 1 310 ? -11.444 -5.839 -10.381 1.00 84.06 310 ASN A N 1
ATOM 2565 C CA . ASN A 1 310 ? -12.171 -5.751 -11.662 1.00 84.06 310 ASN A CA 1
ATOM 2566 C C . ASN A 1 310 ? -12.978 -7.023 -11.994 1.00 84.06 310 ASN A C 1
ATOM 2568 O O . ASN A 1 310 ? -13.312 -7.315 -13.141 1.00 84.06 310 ASN A O 1
ATOM 2572 N N . ILE A 1 311 ? -13.273 -7.825 -10.977 1.00 84.31 311 ILE A N 1
ATOM 2573 C CA . ILE A 1 311 ? -14.174 -8.970 -11.073 1.00 84.31 311 ILE A CA 1
ATOM 2574 C C . ILE A 1 311 ? -15.172 -8.901 -9.923 1.00 84.31 311 ILE A C 1
ATOM 2576 O O . ILE A 1 311 ? -15.079 -8.045 -9.047 1.00 84.31 311 ILE A O 1
ATOM 2580 N N . LYS A 1 312 ? -16.129 -9.829 -9.899 1.00 85.06 312 LYS A N 1
ATOM 2581 C CA . LYS A 1 312 ? -17.137 -9.878 -8.840 1.00 85.06 312 LYS A CA 1
ATOM 2582 C C . LYS A 1 312 ? -16.479 -9.905 -7.446 1.00 85.06 312 LYS A C 1
ATOM 2584 O O . LYS A 1 312 ? -15.640 -10.767 -7.158 1.00 85.06 312 LYS A O 1
ATOM 2589 N N . HIS A 1 313 ? -16.895 -8.962 -6.603 1.00 88.06 313 HIS A N 1
ATOM 2590 C CA . HIS A 1 313 ? -16.585 -8.928 -5.176 1.00 88.06 313 HIS A CA 1
ATOM 2591 C C . HIS A 1 313 ? -17.215 -10.115 -4.449 1.00 88.06 313 HIS A C 1
ATOM 2593 O O . HIS A 1 313 ? -18.280 -10.598 -4.849 1.00 88.06 313 HIS A O 1
ATOM 2599 N N . HIS A 1 314 ? -16.581 -10.566 -3.367 1.00 84.50 314 HIS A N 1
ATOM 2600 C CA . HIS A 1 314 ? -17.148 -11.635 -2.534 1.00 84.50 314 HIS A CA 1
ATOM 2601 C C . HIS A 1 314 ? -18.384 -11.167 -1.783 1.00 84.50 314 HIS A C 1
ATOM 2603 O O . HIS A 1 314 ? -19.371 -11.898 -1.704 1.00 84.50 314 HIS A O 1
ATOM 2609 N N . ILE A 1 315 ? -18.369 -9.911 -1.335 1.00 87.69 315 ILE A N 1
ATOM 2610 C CA . ILE A 1 315 ? -19.522 -9.249 -0.738 1.00 87.69 315 ILE A CA 1
ATOM 2611 C C . ILE A 1 315 ? -19.926 -8.004 -1.540 1.00 87.69 315 ILE A C 1
ATOM 2613 O O . ILE A 1 315 ? -19.091 -7.371 -2.185 1.00 87.69 315 ILE A O 1
ATOM 2617 N N . PRO A 1 316 ? -21.206 -7.595 -1.525 1.00 87.12 316 PRO A N 1
ATOM 2618 C CA . PRO A 1 316 ? -21.615 -6.360 -2.183 1.00 87.12 316 PRO A CA 1
ATOM 2619 C C . PRO A 1 316 ? -20.995 -5.124 -1.516 1.00 87.12 316 PRO A C 1
ATOM 2621 O O . PRO A 1 316 ? -21.389 -4.759 -0.403 1.00 87.12 316 PRO A O 1
ATOM 2624 N N . ILE A 1 317 ? -20.110 -4.425 -2.229 1.00 89.25 317 ILE A N 1
ATOM 2625 C CA . ILE A 1 317 ? -19.527 -3.169 -1.750 1.00 89.25 317 ILE A CA 1
ATOM 2626 C C . ILE A 1 317 ? -20.599 -2.080 -1.697 1.00 89.25 317 ILE A C 1
ATOM 2628 O O . ILE A 1 317 ? -21.364 -1.861 -2.640 1.00 89.25 317 ILE A O 1
ATOM 2632 N N . LYS A 1 318 ? -20.682 -1.387 -0.561 1.00 86.31 318 LYS A N 1
ATOM 2633 C CA . LYS A 1 318 ? -21.634 -0.290 -0.355 1.00 86.31 318 LYS A 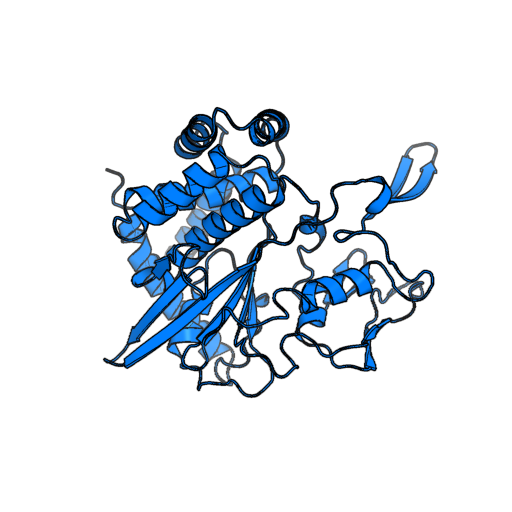CA 1
ATOM 2634 C C . LYS A 1 318 ? -20.965 1.063 -0.595 1.00 86.31 318 LYS A C 1
ATOM 2636 O O . LYS A 1 318 ? -19.757 1.204 -0.427 1.00 86.31 318 LYS A O 1
ATOM 2641 N N . LYS A 1 319 ? -21.766 2.082 -0.934 1.00 82.88 319 LYS A N 1
ATOM 2642 C CA . LYS A 1 319 ? -21.305 3.463 -1.207 1.00 82.88 319 LYS A CA 1
ATOM 2643 C C . LYS A 1 319 ? -20.437 4.042 -0.081 1.00 82.88 319 LYS A C 1
ATOM 2645 O O . LYS A 1 319 ? -19.573 4.872 -0.328 1.00 82.88 319 LYS A O 1
ATOM 2650 N N . GLU A 1 320 ? -20.681 3.603 1.145 1.00 84.75 320 GLU A N 1
ATOM 2651 C CA . GLU A 1 320 ? -19.994 4.050 2.347 1.00 84.75 320 GLU A CA 1
ATOM 2652 C C . GLU A 1 320 ? -18.530 3.598 2.401 1.00 84.75 320 GLU A C 1
ATOM 2654 O O . GLU A 1 320 ? -17.686 4.338 2.890 1.00 84.75 320 GLU A O 1
ATOM 2659 N N . VAL A 1 321 ? -18.205 2.443 1.820 1.00 90.06 321 VAL A N 1
ATOM 2660 C CA . VAL A 1 321 ? -16.819 1.969 1.686 1.00 90.06 321 VAL A CA 1
ATOM 2661 C C . VAL A 1 321 ? -16.051 2.869 0.723 1.00 90.06 321 VAL A C 1
ATOM 2663 O O . VAL A 1 321 ? -14.955 3.328 1.035 1.00 90.06 321 VAL A O 1
ATOM 2666 N N . TYR A 1 322 ? -16.661 3.187 -0.424 1.00 86.81 322 TYR A N 1
ATOM 2667 C CA . TYR A 1 322 ? -16.076 4.112 -1.393 1.00 86.81 322 TYR A CA 1
ATOM 2668 C C . TYR A 1 322 ? -15.858 5.494 -0.787 1.00 86.81 322 TYR A C 1
ATOM 2670 O O . TYR A 1 322 ? -14.821 6.096 -1.040 1.00 86.81 322 TYR A O 1
ATOM 2678 N N . LEU A 1 323 ? -16.793 5.988 0.036 1.00 80.25 323 LEU A N 1
ATOM 2679 C CA . LEU A 1 323 ? -16.568 7.209 0.810 1.00 80.25 323 LEU A CA 1
ATOM 2680 C C . LEU A 1 323 ? -15.300 7.090 1.636 1.00 80.25 323 LEU A C 1
ATOM 2682 O O . LEU A 1 323 ? -14.438 7.939 1.483 1.00 80.25 323 LEU A O 1
ATOM 2686 N N . SER A 1 324 ? -15.142 6.038 2.436 1.00 87.25 324 SER A N 1
ATOM 2687 C CA . SER A 1 324 ? -13.949 5.896 3.266 1.00 87.25 324 SER A CA 1
ATOM 2688 C C . SER A 1 324 ? -12.653 5.863 2.451 1.00 87.25 324 SER A C 1
ATOM 2690 O O . SER A 1 324 ? -11.713 6.589 2.779 1.00 87.25 324 SER A O 1
ATOM 2692 N N . LEU A 1 325 ? -12.627 5.160 1.317 1.00 89.88 325 LEU A N 1
ATOM 2693 C CA . LEU A 1 325 ? -11.491 5.176 0.385 1.00 89.88 325 LEU A CA 1
ATOM 2694 C C . LEU A 1 325 ? -11.218 6.585 -0.177 1.00 89.88 325 LEU A C 1
ATOM 2696 O O . LEU A 1 325 ? -10.087 7.065 -0.149 1.00 89.88 325 LEU A O 1
ATOM 2700 N N . TYR A 1 326 ? -12.265 7.315 -0.579 1.00 83.44 326 TYR A N 1
ATOM 2701 C CA . TYR A 1 326 ? -12.214 8.739 -0.938 1.00 83.44 326 TYR A CA 1
ATOM 2702 C C . TYR A 1 326 ? -11.986 9.664 0.261 1.00 83.44 326 TYR A C 1
ATOM 2704 O O . TYR A 1 326 ? -12.239 10.867 0.168 1.00 83.44 326 TYR A O 1
ATOM 2712 N N . THR A 1 327 ? -11.496 9.185 1.397 1.00 83.31 327 THR A N 1
ATOM 2713 C CA . THR A 1 327 ? -11.098 10.064 2.511 1.00 83.31 327 THR A CA 1
ATOM 2714 C C . THR A 1 327 ? -9.687 9.795 3.014 1.00 83.31 327 THR A C 1
ATOM 2716 O O . THR A 1 327 ? -9.174 10.599 3.776 1.00 83.31 327 THR A O 1
ATOM 2719 N N . ILE A 1 328 ? -9.016 8.779 2.462 1.00 85.62 328 ILE A N 1
ATOM 2720 C CA . ILE A 1 328 ? -7.583 8.529 2.642 1.00 85.62 328 ILE A CA 1
ATOM 2721 C C . ILE A 1 328 ? -6.762 9.774 2.249 1.00 85.62 328 ILE A C 1
ATOM 2723 O O . ILE A 1 328 ? -6.937 10.271 1.129 1.00 85.62 328 ILE A O 1
ATOM 2727 N N . PRO A 1 329 ? -5.903 10.308 3.133 1.00 79.56 329 PRO A N 1
ATOM 2728 C CA . PRO A 1 329 ? -5.108 11.504 2.857 1.00 79.56 329 PRO A CA 1
ATOM 2729 C C . PRO A 1 329 ? -4.079 11.276 1.736 1.00 79.56 329 PRO A C 1
ATOM 2731 O O . PRO A 1 329 ? -3.891 10.162 1.260 1.00 79.56 329 PRO A O 1
ATOM 2734 N N . ARG A 1 330 ? -3.404 12.352 1.302 1.00 76.19 330 ARG A N 1
ATOM 2735 C CA . ARG A 1 330 ? -2.272 12.306 0.349 1.00 76.19 330 ARG A CA 1
ATOM 2736 C C . ARG A 1 330 ? -2.560 11.601 -0.985 1.00 76.19 330 ARG A C 1
ATOM 2738 O O . ARG A 1 330 ? -1.679 10.993 -1.578 1.00 76.19 330 ARG A O 1
ATOM 2745 N N . ARG A 1 331 ? -3.783 11.694 -1.495 1.00 77.75 331 ARG A N 1
ATOM 2746 C CA . ARG A 1 331 ? -4.147 11.134 -2.804 1.00 77.75 331 ARG A CA 1
ATOM 2747 C C . ARG A 1 331 ? -4.416 12.231 -3.826 1.00 77.75 331 ARG A C 1
ATOM 2749 O O . ARG A 1 331 ? -5.002 13.264 -3.488 1.00 77.75 331 ARG A O 1
ATOM 2756 N N . LYS A 1 332 ? -4.093 11.965 -5.090 1.00 76.94 332 LYS A N 1
ATOM 2757 C CA . LYS A 1 332 ? -4.606 12.733 -6.232 1.00 76.94 332 LYS A CA 1
ATOM 2758 C C . LYS A 1 332 ? -5.812 11.990 -6.804 1.00 76.94 332 LYS A C 1
ATOM 2760 O O . LYS A 1 332 ? -5.906 10.769 -6.722 1.00 76.94 332 LYS A O 1
ATOM 2765 N N . TYR A 1 333 ? -6.788 12.706 -7.356 1.00 71.88 333 TYR A N 1
ATOM 2766 C CA . TYR A 1 333 ? -8.019 12.063 -7.849 1.00 71.88 333 TYR A CA 1
ATOM 2767 C C . TYR A 1 333 ? -7.787 11.118 -9.028 1.00 71.88 333 TYR A C 1
ATOM 2769 O O . TYR A 1 333 ? -8.512 10.136 -9.179 1.00 71.88 333 TYR A O 1
ATOM 2777 N N . GLU A 1 334 ? -6.784 11.431 -9.838 1.00 75.94 334 GLU A N 1
ATOM 2778 C CA . GLU A 1 334 ? -6.271 10.621 -10.945 1.00 75.94 334 GLU A CA 1
ATOM 2779 C C . GLU A 1 334 ? -5.609 9.304 -10.516 1.00 75.94 334 GLU A C 1
ATOM 2781 O O . GLU A 1 334 ? -5.468 8.409 -11.343 1.00 75.94 334 GLU A O 1
ATOM 2786 N N . ASP A 1 335 ? -5.267 9.155 -9.234 1.00 83.38 335 ASP A N 1
ATOM 2787 C CA . ASP A 1 335 ? -4.612 7.963 -8.683 1.00 83.38 335 ASP A CA 1
ATOM 2788 C C . ASP A 1 335 ? -5.627 6.956 -8.097 1.00 83.38 335 ASP A C 1
ATOM 2790 O O . ASP A 1 335 ? -5.260 5.946 -7.493 1.00 83.38 335 ASP A O 1
ATOM 2794 N N . ILE A 1 336 ? -6.928 7.224 -8.279 1.00 85.62 336 ILE A N 1
ATOM 2795 C CA . ILE A 1 336 ? -8.037 6.439 -7.726 1.00 85.62 336 ILE A CA 1
ATOM 2796 C C . ILE A 1 336 ? -8.775 5.688 -8.842 1.00 85.62 336 ILE A C 1
ATOM 2798 O O . ILE A 1 336 ? -9.583 6.262 -9.586 1.00 85.62 336 ILE A O 1
ATOM 2802 N N . TRP A 1 337 ? -8.565 4.376 -8.872 1.00 87.25 337 TRP A N 1
ATOM 2803 C CA . TRP A 1 337 ? -9.054 3.412 -9.855 1.00 87.25 337 TRP A CA 1
ATOM 2804 C C . TRP A 1 337 ? -10.156 2.535 -9.255 1.00 87.25 337 TRP A C 1
ATOM 2806 O O . TRP A 1 337 ? -9.975 1.339 -9.034 1.00 87.25 337 TRP A O 1
ATOM 2816 N N . LEU A 1 338 ? -11.294 3.162 -8.960 1.00 86.25 338 LEU A N 1
ATOM 2817 C CA . LEU A 1 338 ? -12.488 2.502 -8.431 1.00 86.25 338 LEU A CA 1
ATOM 2818 C C . LEU A 1 338 ? -13.538 2.383 -9.554 1.00 86.25 338 LEU A C 1
ATOM 2820 O O . LEU A 1 338 ? -13.835 3.368 -10.235 1.00 86.25 338 LEU A O 1
ATOM 2824 N N . ASN A 1 339 ? -14.084 1.182 -9.746 1.00 74.44 339 ASN A N 1
ATOM 2825 C CA . ASN A 1 339 ? -15.135 0.818 -10.702 1.00 74.44 339 ASN A CA 1
ATOM 2826 C C . ASN A 1 339 ? -16.459 1.521 -10.400 1.00 74.44 339 ASN A C 1
ATOM 2828 O O . ASN A 1 339 ? -17.214 1.875 -11.308 1.00 74.44 339 ASN A O 1
ATOM 2832 N N . TYR A 1 340 ? -16.749 1.751 -9.123 1.00 64.00 340 TYR A N 1
ATOM 2833 C CA . TYR A 1 340 ? -17.814 2.661 -8.726 1.00 64.00 340 TYR A CA 1
ATOM 2834 C C . TYR A 1 340 ? -17.247 4.080 -8.706 1.00 64.00 340 TYR A C 1
ATOM 2836 O O . TYR A 1 340 ? -16.324 4.338 -7.932 1.00 64.00 340 TYR A O 1
ATOM 2844 N N . PRO A 1 341 ? -17.767 5.030 -9.513 1.00 57.66 341 PRO A N 1
ATOM 2845 C CA . PRO A 1 341 ? -18.472 6.136 -8.854 1.00 57.66 341 PRO A CA 1
ATOM 2846 C C . PRO A 1 341 ? -19.373 6.944 -9.804 1.00 57.66 341 PRO A C 1
ATOM 2848 O O . PRO A 1 341 ? -18.923 7.931 -10.371 1.00 57.66 341 PRO A O 1
ATOM 2851 N N . PHE A 1 342 ? -20.667 6.629 -9.898 1.00 56.84 342 PHE A N 1
ATOM 2852 C CA . PHE A 1 342 ? -21.615 7.370 -10.750 1.00 56.84 342 PHE A CA 1
ATOM 2853 C C . PHE A 1 342 ? -21.232 7.331 -12.248 1.00 56.84 342 PHE A C 1
ATOM 2855 O O . PHE A 1 342 ? -20.106 7.579 -12.652 1.00 56.84 342 PHE A O 1
ATOM 2862 N N . LYS A 1 343 ? -22.191 7.101 -13.147 1.00 55.81 343 LYS A N 1
ATOM 2863 C CA . LYS A 1 343 ? -21.906 7.152 -14.599 1.00 55.81 343 LYS A CA 1
ATOM 2864 C C . LYS A 1 343 ? -21.461 8.547 -15.103 1.00 55.81 343 LYS A C 1
ATOM 2866 O O . LYS A 1 343 ? -21.195 8.709 -16.283 1.00 55.81 343 LYS A O 1
ATOM 2871 N N . ASP A 1 344 ? -21.428 9.550 -14.225 1.00 62.84 344 ASP A N 1
ATOM 2872 C CA . ASP A 1 344 ? -21.287 10.972 -14.524 1.00 62.84 344 ASP A CA 1
ATOM 2873 C C . ASP A 1 344 ? -20.155 11.584 -13.674 1.00 62.84 344 ASP A C 1
ATOM 2875 O O . ASP A 1 344 ? -20.201 11.565 -12.437 1.00 62.84 344 ASP A O 1
ATOM 2879 N N . LEU A 1 345 ? -19.152 12.156 -14.351 1.00 56.19 345 LEU A N 1
ATOM 2880 C CA . LEU A 1 345 ? -17.978 12.791 -13.744 1.00 56.19 345 LEU A CA 1
ATOM 2881 C C . LEU A 1 345 ? -18.345 13.966 -12.820 1.00 56.19 345 LEU A C 1
ATOM 2883 O O . LEU A 1 345 ? -17.729 14.144 -11.769 1.00 56.19 345 LEU A O 1
ATOM 2887 N N . SER A 1 346 ? -19.380 14.738 -13.149 1.00 62.34 346 SER A N 1
ATOM 2888 C CA . SER A 1 346 ? -19.860 15.850 -12.321 1.00 62.34 346 SER A CA 1
ATOM 2889 C C . SER A 1 346 ? -20.479 15.346 -11.020 1.00 62.34 346 SER A C 1
ATOM 2891 O O . SER A 1 346 ? -20.251 15.926 -9.955 1.00 62.34 346 SER A O 1
ATOM 2893 N N . LYS A 1 347 ? -21.217 14.226 -11.063 1.00 63.81 347 LYS A N 1
ATOM 2894 C CA . LYS A 1 347 ? -21.737 13.570 -9.848 1.00 63.81 347 LYS A CA 1
ATOM 2895 C C . LYS A 1 347 ? -20.605 13.035 -8.974 1.00 63.81 347 LYS A C 1
ATOM 2897 O O . LYS A 1 347 ? -20.654 13.238 -7.760 1.00 63.81 347 LYS A O 1
ATOM 2902 N N . ARG A 1 348 ? -19.566 12.442 -9.580 1.00 63.38 348 ARG A N 1
ATOM 2903 C CA . ARG A 1 348 ? -18.338 12.016 -8.884 1.00 63.38 348 ARG A CA 1
ATOM 2904 C C . ARG A 1 348 ? -17.681 13.195 -8.163 1.00 63.38 348 ARG A C 1
ATOM 2906 O O . ARG A 1 348 ? -17.495 13.139 -6.949 1.00 63.38 348 ARG A O 1
ATOM 2913 N N . ILE A 1 349 ? -17.406 14.286 -8.879 1.00 62.69 349 ILE A N 1
ATOM 2914 C CA . ILE A 1 349 ? -16.757 15.484 -8.325 1.00 62.69 349 ILE A CA 1
ATOM 2915 C C . ILE A 1 349 ? -17.599 16.106 -7.201 1.00 62.69 349 ILE A C 1
ATOM 2917 O O . ILE A 1 349 ? -17.062 16.440 -6.148 1.00 62.69 349 ILE A O 1
ATOM 2921 N N . ASN A 1 350 ? -18.915 16.239 -7.380 1.00 65.81 350 ASN A N 1
ATOM 2922 C CA . ASN A 1 350 ? -19.793 16.847 -6.374 1.00 65.81 350 ASN A CA 1
ATOM 2923 C C . ASN A 1 350 ? -19.925 15.997 -5.106 1.00 65.81 350 ASN A C 1
ATOM 2925 O O . ASN A 1 350 ? -19.925 16.537 -3.997 1.00 65.81 350 ASN A O 1
ATOM 2929 N N . TYR A 1 351 ? -20.018 14.675 -5.254 1.00 67.06 351 TYR A N 1
ATOM 2930 C CA . TYR A 1 351 ? -20.076 13.753 -4.125 1.00 67.06 351 TYR A CA 1
ATOM 2931 C C . TYR A 1 351 ? -18.800 13.811 -3.285 1.00 67.06 351 TYR A C 1
ATOM 2933 O O . TYR A 1 351 ? -18.864 13.988 -2.068 1.00 67.06 351 TYR A O 1
ATOM 2941 N N . ILE A 1 352 ? -17.651 13.757 -3.956 1.00 62.69 352 ILE A N 1
ATOM 2942 C CA . ILE A 1 352 ? -16.334 13.876 -3.338 1.00 62.69 352 ILE A CA 1
ATOM 2943 C C . ILE A 1 352 ? -16.183 15.236 -2.654 1.00 62.69 352 ILE A C 1
ATOM 2945 O O . ILE A 1 352 ? -15.880 15.279 -1.469 1.00 62.69 352 ILE A O 1
ATOM 2949 N N . LYS A 1 353 ? -16.478 16.351 -3.340 1.00 64.31 353 LYS A N 1
ATOM 2950 C CA . LYS A 1 353 ? -16.423 17.699 -2.743 1.00 64.31 353 LYS A CA 1
ATOM 2951 C C . LYS A 1 353 ? -17.256 17.791 -1.466 1.00 64.31 353 LYS A C 1
ATOM 2953 O O . LYS A 1 353 ? -16.824 18.415 -0.501 1.00 64.31 353 LYS A O 1
ATOM 2958 N N . LYS A 1 354 ? -18.438 17.167 -1.436 1.00 66.62 354 LYS A N 1
ATOM 2959 C CA . LYS A 1 354 ? -19.303 17.138 -0.249 1.00 66.62 354 LYS A CA 1
ATOM 2960 C C . LYS A 1 354 ? -18.699 16.304 0.885 1.00 66.62 354 LYS A C 1
ATOM 2962 O O . LYS A 1 354 ? -18.747 16.747 2.030 1.00 66.62 354 LYS A O 1
ATOM 2967 N N . ALA A 1 355 ? -18.133 15.139 0.574 1.00 58.84 355 ALA A N 1
ATOM 2968 C CA . ALA A 1 355 ? -17.462 14.280 1.547 1.00 58.84 355 ALA A CA 1
ATOM 2969 C C . ALA A 1 355 ? -16.207 14.956 2.122 1.00 58.84 355 ALA A C 1
ATOM 2971 O O . ALA A 1 355 ? -16.097 15.110 3.334 1.00 58.84 355 ALA A O 1
ATOM 2972 N N . THR A 1 356 ? -15.325 15.472 1.263 1.00 56.34 356 THR A N 1
ATOM 2973 C CA . THR A 1 356 ? -14.108 16.190 1.658 1.00 56.34 356 THR A CA 1
ATOM 2974 C C . THR A 1 356 ? -14.423 17.459 2.444 1.00 56.34 356 THR A C 1
ATOM 2976 O O . THR A 1 356 ? -13.766 17.722 3.439 1.00 56.34 356 THR A O 1
ATOM 2979 N N . LYS A 1 357 ? -15.459 18.229 2.075 1.00 58.62 357 LYS A N 1
ATOM 2980 C CA . LYS A 1 357 ? -15.886 19.406 2.855 1.00 58.62 357 LYS A CA 1
ATOM 2981 C C . LYS A 1 357 ? -16.364 19.027 4.259 1.00 58.62 357 LYS A C 1
ATOM 2983 O O . LYS A 1 357 ? -16.102 19.765 5.199 1.00 58.62 357 LYS A O 1
ATOM 2988 N N . LYS A 1 358 ? -17.066 17.898 4.401 1.00 56.50 358 LYS A N 1
ATOM 2989 C CA . LYS A 1 358 ? -17.487 17.391 5.711 1.00 56.50 358 LYS A CA 1
ATOM 2990 C C . LYS A 1 358 ? -16.272 17.010 6.560 1.00 56.50 358 LYS A C 1
ATOM 2992 O O . LYS A 1 358 ? -16.192 17.447 7.696 1.00 56.50 358 LYS A O 1
ATOM 2997 N N . LEU A 1 359 ? -15.305 16.302 5.979 1.00 51.84 359 LEU A N 1
ATOM 2998 C CA . LEU A 1 359 ? -14.065 15.964 6.676 1.00 51.84 359 LEU A CA 1
ATOM 2999 C C . LEU A 1 359 ? -13.243 17.179 7.048 1.00 51.84 359 LEU A C 1
ATOM 3001 O O . LEU A 1 359 ? -12.860 17.273 8.195 1.00 51.84 359 LEU A O 1
ATOM 3005 N N . LEU A 1 360 ? -13.007 18.126 6.141 1.00 48.84 360 LEU A N 1
ATOM 3006 C CA . LEU A 1 360 ? -12.257 19.343 6.468 1.00 48.84 360 LEU A CA 1
ATOM 3007 C C . LEU A 1 360 ? -12.894 20.101 7.644 1.00 48.84 360 LEU A C 1
ATOM 3009 O O . LEU A 1 360 ? -12.184 20.600 8.509 1.00 48.84 360 LEU A O 1
ATOM 3013 N N . ASN A 1 361 ? -14.226 20.119 7.728 1.00 50.16 361 ASN A N 1
ATOM 3014 C CA . ASN A 1 361 ? -14.934 20.692 8.871 1.00 50.16 361 ASN A CA 1
ATOM 3015 C C . ASN A 1 361 ? -14.782 19.855 10.159 1.00 50.16 361 ASN A C 1
ATOM 3017 O O . ASN A 1 361 ? -14.659 20.436 11.233 1.00 50.16 361 ASN A O 1
ATOM 3021 N N . ASP A 1 362 ? -14.772 18.523 10.063 1.00 45.12 362 ASP A N 1
ATOM 3022 C CA . ASP A 1 362 ? -14.542 17.615 11.200 1.00 45.12 362 ASP A CA 1
ATOM 3023 C C . ASP A 1 362 ? -13.058 17.645 11.660 1.00 45.12 362 ASP A C 1
ATOM 3025 O O . ASP A 1 362 ? -12.763 17.493 12.842 1.00 45.12 362 ASP A O 1
ATOM 3029 N N . TYR A 1 363 ? -12.124 17.917 10.743 1.00 41.50 363 TYR A N 1
ATOM 3030 C CA . TYR A 1 363 ? -10.683 18.076 10.974 1.00 41.50 363 TYR A CA 1
ATOM 3031 C C . TYR A 1 363 ? -10.305 19.397 11.623 1.00 41.50 363 TYR A C 1
ATOM 3033 O O . TYR A 1 363 ? -9.419 19.418 12.476 1.00 41.50 363 TYR A O 1
ATOM 3041 N N . HIS A 1 364 ? -11.009 20.482 11.284 1.00 37.44 364 HIS A N 1
ATOM 3042 C CA . HIS A 1 364 ? -10.886 21.748 12.008 1.00 37.44 364 HIS A CA 1
ATOM 3043 C C . HIS A 1 364 ? -11.147 21.572 13.512 1.00 37.44 364 HIS A C 1
ATOM 3045 O O . HIS A 1 364 ? -10.610 22.325 14.316 1.00 37.44 364 HIS A O 1
ATOM 3051 N N . PHE A 1 365 ? -11.894 20.542 13.921 1.00 30.00 365 PHE A N 1
ATOM 3052 C CA . PHE A 1 365 ? -12.101 20.219 15.333 1.00 30.00 365 PHE A CA 1
ATOM 3053 C C . PHE A 1 365 ? -10.864 19.618 16.026 1.00 30.00 365 PHE A C 1
ATOM 3055 O O . PHE A 1 365 ? -10.735 19.751 17.242 1.00 30.00 365 PHE A O 1
ATOM 3062 N N . PHE A 1 366 ? -9.950 18.992 15.275 1.00 29.52 366 PHE A N 1
ATOM 3063 C CA . PHE A 1 366 ? -8.688 18.452 15.795 1.00 29.52 366 PHE A CA 1
ATOM 3064 C C . PHE A 1 366 ? -7.543 19.472 15.737 1.00 29.52 366 PHE A C 1
ATOM 3066 O O . PHE A 1 366 ? -6.703 19.475 16.628 1.00 29.52 366 PHE A O 1
ATOM 3073 N N . SER A 1 367 ? -7.524 20.374 14.748 1.00 29.42 367 SER A N 1
ATOM 3074 C CA . SER A 1 367 ? -6.488 21.414 14.638 1.00 29.42 367 SER A CA 1
ATOM 3075 C C . SER A 1 367 ? -6.774 22.677 15.464 1.00 29.42 367 SER A C 1
ATOM 3077 O O . SER A 1 367 ? -5.849 23.423 15.759 1.00 29.42 367 SER A O 1
ATOM 3079 N N . CYS A 1 368 ? -8.030 22.944 15.850 1.00 24.39 368 CYS A N 1
ATOM 3080 C CA . CYS A 1 368 ? -8.403 24.124 16.650 1.00 24.39 368 CYS A CA 1
ATOM 3081 C C . CYS A 1 368 ? -8.434 23.882 18.172 1.00 24.39 368 CYS A C 1
ATOM 3083 O O . CYS A 1 368 ? -8.996 24.693 18.900 1.00 24.39 368 CYS A O 1
ATOM 3085 N N . LYS A 1 369 ? -7.836 22.792 18.668 1.00 26.12 369 LYS A N 1
ATOM 3086 C CA . LYS A 1 369 ? -7.578 22.580 20.107 1.00 26.12 369 LYS A CA 1
ATOM 3087 C C . LYS A 1 369 ? -6.083 22.542 20.435 1.00 26.12 369 LYS A C 1
ATOM 3089 O O . LYS A 1 369 ? -5.646 21.784 21.293 1.00 26.12 369 LYS A O 1
ATOM 3094 N N . ILE A 1 370 ? -5.311 23.368 19.740 1.00 29.14 370 ILE A N 1
ATOM 3095 C CA . ILE A 1 370 ? -4.026 23.842 20.247 1.00 29.14 370 ILE A CA 1
ATOM 3096 C C . ILE A 1 370 ? -4.316 25.251 20.773 1.00 29.14 370 ILE A C 1
ATOM 3098 O O . ILE A 1 370 ? -4.267 26.215 20.013 1.00 29.14 370 ILE A O 1
ATOM 3102 N N . GLU A 1 371 ? -4.758 25.326 22.030 1.00 28.41 371 GLU A N 1
ATOM 3103 C CA . GLU A 1 371 ? -4.665 26.550 22.841 1.00 28.41 371 GLU A CA 1
ATOM 3104 C C . GLU A 1 371 ? -3.352 26.525 23.619 1.00 28.41 371 GLU A C 1
ATOM 3106 O O . GLU A 1 371 ? -3.030 25.450 24.184 1.00 28.41 371 GLU A O 1
#

pLDDT: mean 75.95, std 17.9, range [24.39, 97.81]